Protein AF-A0A9D2TMN5-F1 (afdb_monomer_lite)

Structure (mmCIF, N/CA/C/O backbone):
data_AF-A0A9D2TMN5-F1
#
_entry.id   AF-A0A9D2TMN5-F1
#
loop_
_atom_site.group_PDB
_atom_site.id
_atom_site.type_symbol
_atom_site.label_atom_id
_atom_site.label_alt_id
_atom_site.label_comp_id
_atom_site.label_asym_id
_atom_site.label_entity_id
_atom_site.label_seq_id
_atom_site.pdbx_PDB_ins_code
_atom_site.Cartn_x
_atom_site.Cartn_y
_atom_site.Cartn_z
_atom_site.occupancy
_atom_site.B_iso_or_equiv
_atom_site.auth_seq_id
_atom_site.auth_comp_id
_atom_site.auth_asym_id
_atom_site.auth_atom_id
_atom_site.pdbx_PDB_model_num
ATOM 1 N N . MET A 1 1 ? 28.030 -15.073 -64.928 1.00 56.22 1 MET A N 1
ATOM 2 C CA . MET A 1 1 ? 28.567 -14.120 -63.917 1.00 56.22 1 MET A CA 1
ATOM 3 C C . MET A 1 1 ? 27.644 -12.932 -63.635 1.00 56.22 1 MET A C 1
ATOM 5 O O . MET A 1 1 ? 27.695 -12.424 -62.523 1.00 56.22 1 MET A O 1
ATOM 9 N N . GLN A 1 2 ? 26.835 -12.466 -64.594 1.00 56.19 2 GLN A N 1
ATOM 10 C CA . GLN A 1 2 ? 25.922 -11.327 -64.405 1.00 56.19 2 GLN A CA 1
ATOM 11 C C . GLN A 1 2 ? 24.669 -11.709 -63.587 1.00 56.19 2 GLN A C 1
ATOM 13 O O . GLN A 1 2 ? 24.371 -11.062 -62.589 1.00 56.19 2 GLN A O 1
ATOM 18 N N . ASP A 1 3 ? 24.068 -12.858 -63.900 1.00 61.16 3 ASP A N 1
ATOM 19 C CA . ASP A 1 3 ? 22.885 -13.426 -63.226 1.00 61.16 3 ASP A CA 1
ATOM 20 C C . ASP A 1 3 ? 23.102 -13.726 -61.719 1.00 61.16 3 ASP A C 1
ATOM 22 O O . ASP A 1 3 ? 22.289 -13.415 -60.843 1.00 61.16 3 ASP A O 1
ATOM 26 N N . THR A 1 4 ? 24.295 -14.215 -61.359 1.00 64.00 4 THR A N 1
ATOM 27 C CA . THR A 1 4 ? 24.670 -14.463 -59.957 1.00 64.00 4 THR A CA 1
ATOM 28 C C . THR A 1 4 ? 24.887 -13.185 -59.143 1.00 64.00 4 THR A C 1
ATOM 30 O O . THR A 1 4 ? 24.679 -13.201 -57.928 1.00 64.00 4 THR A O 1
ATOM 33 N N . ARG A 1 5 ? 25.274 -12.066 -59.774 1.00 64.12 5 ARG A N 1
ATOM 34 C CA . ARG A 1 5 ? 25.403 -10.759 -59.100 1.00 64.12 5 ARG A CA 1
ATOM 35 C C . ARG A 1 5 ? 24.041 -10.115 -58.861 1.00 64.12 5 ARG A C 1
ATOM 37 O O . ARG A 1 5 ? 23.816 -9.574 -57.781 1.00 64.12 5 ARG A O 1
ATOM 44 N N . GLU A 1 6 ? 23.133 -10.231 -59.820 1.00 67.06 6 GLU A N 1
ATOM 45 C CA . GLU A 1 6 ? 21.779 -9.678 -59.747 1.00 67.06 6 GLU A CA 1
ATOM 46 C C . GLU A 1 6 ? 20.926 -10.392 -58.685 1.00 67.06 6 GLU A C 1
ATOM 48 O O . GLU A 1 6 ? 20.351 -9.755 -57.798 1.00 67.06 6 GLU A O 1
ATOM 53 N N . THR A 1 7 ? 20.987 -11.727 -58.654 1.00 74.25 7 THR A N 1
ATOM 54 C CA . THR A 1 7 ? 20.368 -12.552 -57.600 1.00 74.25 7 THR A CA 1
ATOM 55 C C . THR A 1 7 ? 20.894 -12.195 -56.205 1.00 74.25 7 THR A C 1
ATOM 57 O O . THR A 1 7 ? 20.172 -12.225 -55.206 1.00 74.25 7 THR A O 1
ATOM 60 N N . SER A 1 8 ? 22.177 -11.851 -56.119 1.00 70.81 8 SER A N 1
ATOM 61 C CA . SER A 1 8 ? 22.839 -11.503 -54.869 1.00 70.81 8 SER A CA 1
ATOM 62 C C . SER A 1 8 ? 22.452 -10.115 -54.353 1.00 70.81 8 SER A C 1
ATOM 64 O O . SER A 1 8 ? 22.223 -9.962 -53.155 1.00 70.81 8 SER A O 1
ATOM 66 N N . ALA A 1 9 ? 22.352 -9.128 -55.245 1.00 73.19 9 ALA A N 1
ATOM 67 C CA . ALA A 1 9 ? 21.876 -7.788 -54.914 1.00 73.19 9 ALA A CA 1
ATOM 68 C C . ALA A 1 9 ? 20.416 -7.826 -54.436 1.00 73.19 9 ALA A C 1
ATOM 70 O O . ALA A 1 9 ? 20.084 -7.230 -53.416 1.00 73.19 9 ALA A O 1
ATOM 71 N N . ARG A 1 10 ? 19.569 -8.638 -55.085 1.00 80.88 10 ARG A N 1
ATOM 72 C CA . ARG A 1 10 ? 18.178 -8.853 -54.661 1.00 80.88 10 ARG A CA 1
ATOM 73 C C . ARG A 1 10 ? 18.074 -9.427 -53.244 1.00 80.88 10 ARG A C 1
ATOM 75 O O . ARG A 1 10 ? 17.239 -8.982 -52.467 1.00 80.88 10 ARG A O 1
ATOM 82 N N . LYS A 1 11 ? 18.930 -10.389 -52.880 1.00 83.00 11 LYS A N 1
ATOM 83 C CA . LYS A 1 11 ? 18.969 -10.953 -51.515 1.00 83.00 11 LYS A CA 1
ATOM 84 C C . LYS A 1 11 ? 19.391 -9.923 -50.461 1.00 83.00 11 LYS A C 1
ATOM 86 O O . LYS A 1 11 ? 18.891 -9.968 -49.343 1.00 83.00 11 LYS A O 1
ATOM 91 N N . HIS A 1 12 ? 20.296 -9.012 -50.812 1.00 83.38 12 HIS A N 1
ATOM 92 C CA . HIS A 1 12 ? 20.746 -7.933 -49.927 1.00 83.38 12 HIS A CA 1
ATOM 93 C C . HIS A 1 12 ? 19.651 -6.876 -49.708 1.00 83.38 12 HIS A C 1
ATOM 95 O O . HIS A 1 12 ? 19.369 -6.524 -48.565 1.00 83.38 12 HIS A O 1
ATOM 101 N N . ASP A 1 13 ? 18.945 -6.487 -50.773 1.00 84.50 13 ASP A N 1
ATOM 102 C CA . ASP A 1 13 ? 17.781 -5.593 -50.692 1.00 84.50 13 ASP A CA 1
ATOM 103 C C . ASP A 1 13 ? 16.643 -6.205 -49.851 1.00 84.50 13 ASP A C 1
ATOM 105 O O . ASP A 1 13 ? 16.022 -5.505 -49.049 1.00 84.50 13 ASP A O 1
ATOM 109 N N . ILE A 1 14 ? 16.394 -7.516 -49.991 1.00 89.62 14 ILE A N 1
ATOM 110 C CA . ILE A 1 14 ? 15.404 -8.246 -49.178 1.00 89.62 14 ILE A CA 1
ATOM 111 C C . ILE A 1 14 ? 15.804 -8.244 -47.700 1.00 89.62 14 ILE A C 1
ATOM 113 O O . ILE A 1 14 ? 14.955 -7.988 -46.852 1.00 89.62 14 ILE A O 1
ATOM 117 N N . LEU A 1 15 ? 17.080 -8.491 -47.381 1.00 90.00 15 LEU A N 1
ATOM 118 C CA . LEU A 1 15 ? 17.569 -8.466 -46.000 1.00 90.00 15 LEU A CA 1
ATOM 119 C C . LEU A 1 15 ? 17.369 -7.086 -45.363 1.00 90.00 15 LEU A C 1
ATOM 121 O O . LEU A 1 15 ? 16.765 -6.989 -44.299 1.00 90.00 15 LEU A O 1
ATOM 125 N N . ASN A 1 16 ? 17.839 -6.020 -46.019 1.00 89.88 16 ASN A N 1
ATOM 126 C CA . ASN A 1 16 ? 17.702 -4.665 -45.482 1.00 89.88 16 ASN A CA 1
ATOM 127 C C . ASN A 1 16 ? 16.223 -4.256 -45.353 1.00 89.88 16 ASN A C 1
ATOM 129 O O . ASN A 1 16 ? 15.851 -3.599 -44.383 1.00 89.88 16 ASN A O 1
ATOM 133 N N . GLY A 1 17 ? 15.375 -4.672 -46.300 1.00 91.50 17 GLY A N 1
ATOM 134 C CA . GLY A 1 17 ? 13.936 -4.413 -46.257 1.00 91.50 17 GLY A CA 1
ATOM 135 C C . GLY A 1 17 ? 13.241 -5.154 -45.115 1.00 91.50 17 GLY A C 1
ATOM 136 O O . GLY A 1 17 ? 12.417 -4.567 -44.421 1.00 91.50 17 GLY A O 1
ATOM 137 N N . ALA A 1 18 ? 13.615 -6.412 -44.872 1.00 94.69 18 ALA A N 1
ATOM 138 C CA . ALA A 1 18 ? 13.095 -7.204 -43.761 1.00 94.69 18 ALA A CA 1
ATOM 139 C C . ALA A 1 18 ? 13.501 -6.615 -42.402 1.00 94.69 18 ALA A C 1
ATOM 141 O O . ALA A 1 18 ? 12.657 -6.483 -41.519 1.00 94.69 18 ALA A O 1
ATOM 142 N N . VAL A 1 19 ? 14.762 -6.197 -42.246 1.00 94.62 19 VAL A N 1
ATOM 143 C CA . VAL A 1 19 ? 15.244 -5.544 -41.017 1.00 94.62 19 VAL A CA 1
ATOM 144 C C . VAL A 1 19 ? 14.485 -4.240 -40.758 1.00 94.62 19 VAL A C 1
ATOM 146 O O . VAL A 1 19 ? 13.994 -4.033 -39.651 1.00 94.62 19 VAL A O 1
ATOM 149 N N . MET A 1 20 ? 14.319 -3.396 -41.782 1.00 95.25 20 MET A N 1
ATOM 150 C CA . MET A 1 20 ? 13.516 -2.173 -41.679 1.00 95.25 20 MET A CA 1
ATOM 151 C C . MET A 1 20 ? 12.066 -2.475 -41.278 1.00 95.25 20 MET A C 1
ATOM 153 O O . MET A 1 20 ? 11.535 -1.815 -40.392 1.00 95.25 20 MET A O 1
ATOM 157 N N . ALA A 1 21 ? 11.429 -3.476 -41.892 1.00 95.44 21 ALA A N 1
ATOM 158 C CA . ALA A 1 21 ? 10.047 -3.839 -41.580 1.00 95.44 21 ALA A CA 1
ATOM 159 C C . ALA A 1 21 ? 9.872 -4.284 -40.119 1.00 95.44 21 ALA A C 1
ATOM 161 O O . ALA A 1 21 ? 8.904 -3.878 -39.475 1.00 95.44 21 ALA A O 1
ATOM 162 N N . VAL A 1 22 ? 10.815 -5.065 -39.579 1.00 96.75 22 VAL A N 1
ATOM 163 C CA . VAL A 1 22 ? 10.808 -5.460 -38.160 1.00 96.75 22 VAL A CA 1
ATOM 164 C C . VAL A 1 22 ? 10.913 -4.233 -37.258 1.00 96.75 22 VAL A C 1
ATOM 166 O O . VAL A 1 22 ? 10.099 -4.087 -36.351 1.00 96.75 22 VAL A O 1
ATOM 169 N N . ILE A 1 23 ? 11.856 -3.328 -37.538 1.00 95.50 23 ILE A N 1
ATOM 170 C CA . ILE A 1 23 ? 12.068 -2.119 -36.729 1.00 95.50 23 ILE A CA 1
ATOM 171 C C . ILE A 1 23 ? 10.800 -1.256 -36.685 1.00 95.50 23 ILE A C 1
ATOM 173 O O . ILE A 1 23 ? 10.358 -0.883 -35.602 1.00 95.50 23 ILE A O 1
ATOM 177 N N . LEU A 1 24 ? 10.175 -1.017 -37.844 1.00 95.44 24 LEU A N 1
ATOM 178 C CA . LEU A 1 24 ? 8.943 -0.228 -37.949 1.00 95.44 24 LEU A CA 1
ATOM 179 C C . LEU A 1 24 ? 7.752 -0.890 -37.248 1.00 95.44 24 LEU A C 1
ATOM 181 O O . LEU A 1 24 ? 6.956 -0.210 -36.608 1.00 95.44 24 LEU A O 1
ATOM 185 N N . THR A 1 25 ? 7.617 -2.213 -37.372 1.00 95.00 25 THR A N 1
ATOM 186 C CA . THR A 1 25 ? 6.499 -2.946 -36.759 1.00 95.00 25 THR A CA 1
ATOM 187 C C . THR A 1 25 ? 6.590 -2.897 -35.239 1.00 95.00 25 THR A C 1
ATOM 189 O O . THR A 1 25 ? 5.595 -2.621 -34.575 1.00 95.00 25 THR A O 1
ATOM 192 N N . VAL A 1 26 ? 7.787 -3.121 -34.691 1.00 94.06 26 VAL A N 1
ATOM 193 C CA . VAL A 1 26 ? 8.027 -3.036 -33.246 1.00 94.06 26 VAL A CA 1
ATOM 194 C C . VAL A 1 26 ? 7.825 -1.606 -32.747 1.00 94.06 26 VAL A C 1
ATOM 196 O O . VAL A 1 26 ? 7.119 -1.411 -31.764 1.00 94.06 26 VAL A O 1
ATOM 199 N N . GLY A 1 27 ? 8.313 -0.609 -33.489 1.00 92.69 27 GLY A N 1
ATOM 200 C CA . GLY A 1 27 ? 8.130 0.798 -33.135 1.00 92.69 27 GLY A CA 1
ATOM 201 C C . GLY A 1 27 ? 6.667 1.227 -33.048 1.00 92.69 27 GLY A C 1
ATOM 202 O O . GLY A 1 27 ? 6.274 1.948 -32.135 1.00 92.69 27 GLY A O 1
ATOM 203 N N . MET A 1 28 ? 5.818 0.726 -33.950 1.00 92.75 28 MET A N 1
ATOM 204 C CA . MET A 1 28 ? 4.372 0.962 -33.873 1.00 92.75 28 MET A CA 1
ATOM 205 C C . MET A 1 28 ? 3.745 0.349 -32.616 1.00 92.75 28 MET A C 1
ATOM 207 O O . MET A 1 28 ? 2.874 0.972 -32.010 1.00 92.75 28 MET A O 1
ATOM 211 N N . VAL A 1 29 ? 4.179 -0.849 -32.212 1.00 90.12 29 VAL A N 1
ATOM 212 C CA . VAL A 1 29 ? 3.713 -1.491 -30.972 1.00 90.12 29 VAL A CA 1
ATOM 213 C C . VAL A 1 29 ? 4.135 -0.674 -29.752 1.00 90.12 29 VAL A C 1
ATOM 215 O O . VAL A 1 29 ? 3.308 -0.441 -28.869 1.00 90.12 29 VAL A O 1
ATOM 218 N N . ASP A 1 30 ? 5.377 -0.187 -29.726 1.00 85.56 30 ASP A N 1
ATOM 219 C CA . ASP A 1 30 ? 5.880 0.651 -28.638 1.00 85.56 30 ASP A CA 1
ATOM 220 C C . ASP A 1 30 ? 5.096 1.971 -28.549 1.00 85.56 30 ASP A C 1
ATOM 222 O O . ASP A 1 30 ? 4.608 2.321 -27.474 1.00 85.56 30 ASP A O 1
ATOM 226 N N . ILE A 1 31 ? 4.847 2.656 -29.670 1.00 86.62 31 ILE A N 1
ATOM 227 C CA . ILE A 1 31 ? 4.019 3.876 -29.689 1.00 86.62 31 ILE A CA 1
ATOM 228 C C . ILE A 1 31 ? 2.608 3.600 -29.148 1.00 86.62 31 ILE A C 1
ATOM 230 O O . ILE A 1 31 ? 2.136 4.336 -28.283 1.00 86.62 31 ILE A O 1
ATOM 234 N N . ILE A 1 32 ? 1.935 2.534 -29.604 1.00 85.06 32 ILE A N 1
ATOM 235 C CA . ILE A 1 32 ? 0.587 2.171 -29.123 1.00 85.06 32 ILE A CA 1
ATOM 236 C C . ILE A 1 32 ? 0.599 1.910 -27.616 1.00 85.06 32 ILE A C 1
ATOM 238 O O . ILE A 1 32 ? -0.276 2.393 -26.896 1.00 85.06 32 ILE A O 1
ATOM 242 N N . ARG A 1 33 ? 1.605 1.188 -27.118 1.00 80.12 33 ARG A N 1
ATOM 243 C CA . ARG A 1 33 ? 1.758 0.924 -25.686 1.00 80.12 33 ARG A CA 1
ATOM 244 C C . ARG A 1 33 ? 1.893 2.220 -24.889 1.00 80.12 33 ARG A C 1
ATOM 246 O O . ARG A 1 33 ? 1.221 2.375 -23.873 1.00 80.12 33 ARG A O 1
ATOM 253 N N . TYR A 1 34 ? 2.717 3.156 -25.352 1.00 76.44 34 TYR A N 1
ATOM 254 C CA . TYR A 1 34 ? 2.903 4.442 -24.679 1.00 76.44 34 TYR A CA 1
ATOM 255 C C . TYR A 1 34 ? 1.685 5.372 -24.791 1.00 76.44 34 TYR A C 1
ATOM 257 O O . TYR A 1 34 ? 1.457 6.166 -23.881 1.00 76.44 34 TYR A O 1
ATOM 265 N N . ILE A 1 35 ? 0.858 5.237 -25.836 1.00 76.56 35 ILE A N 1
ATOM 266 C CA . ILE A 1 35 ? -0.459 5.891 -25.912 1.00 76.56 35 ILE A CA 1
ATOM 267 C C . ILE A 1 35 ? -1.389 5.346 -24.820 1.00 76.56 35 ILE A C 1
ATOM 269 O O . ILE A 1 35 ? -2.016 6.129 -24.112 1.00 76.56 35 ILE A O 1
ATOM 273 N N . ILE A 1 36 ? -1.450 4.020 -24.648 1.00 72.25 36 ILE A N 1
ATOM 274 C CA . ILE A 1 36 ? -2.297 3.370 -23.631 1.00 72.25 36 ILE A CA 1
ATOM 275 C C . ILE A 1 36 ? -1.869 3.766 -22.208 1.00 72.25 36 ILE A C 1
ATOM 277 O O . ILE A 1 36 ? -2.721 3.921 -21.339 1.00 72.25 36 ILE A O 1
ATOM 281 N N . LEU A 1 37 ? -0.569 3.974 -21.972 1.00 68.06 37 LEU A N 1
ATOM 282 C CA . LEU A 1 37 ? -0.038 4.418 -20.676 1.00 68.06 37 LEU A CA 1
ATOM 283 C C . LEU A 1 37 ? -0.431 5.860 -20.297 1.00 68.06 37 LEU A C 1
ATOM 285 O O . LEU A 1 37 ? -0.247 6.245 -19.147 1.00 68.06 37 LEU A O 1
ATOM 289 N N . GLY A 1 38 ? -0.933 6.675 -21.233 1.00 63.44 38 GLY A N 1
ATOM 290 C CA . GLY A 1 38 ? -1.453 8.020 -20.946 1.00 63.44 38 GLY A CA 1
ATOM 291 C C . GLY A 1 38 ? -0.407 9.084 -20.575 1.00 63.44 38 GLY A C 1
ATOM 292 O O . GLY A 1 38 ? -0.770 10.222 -20.285 1.00 63.44 38 GLY A O 1
ATOM 293 N N . ALA A 1 39 ? 0.890 8.765 -20.608 1.00 60.16 39 ALA A N 1
ATOM 294 C CA . ALA A 1 39 ? 1.961 9.685 -20.226 1.00 60.16 39 ALA A CA 1
ATOM 295 C C . ALA A 1 39 ? 2.522 10.454 -21.441 1.00 60.16 39 ALA A C 1
ATOM 297 O O . ALA A 1 39 ? 3.239 9.897 -22.275 1.00 60.16 39 ALA A O 1
ATOM 298 N N . ALA A 1 40 ? 2.248 11.762 -21.518 1.00 64.94 40 ALA A N 1
ATOM 299 C CA . ALA A 1 40 ? 2.591 12.592 -22.680 1.00 64.94 40 ALA A CA 1
ATOM 300 C C . ALA A 1 40 ? 4.106 12.709 -22.950 1.00 64.94 40 ALA A C 1
ATOM 302 O O . ALA A 1 40 ? 4.541 12.619 -24.097 1.00 64.94 40 ALA A O 1
ATOM 303 N N . VAL A 1 41 ? 4.930 12.885 -21.912 1.00 66.44 41 VAL A N 1
ATOM 304 C CA . VAL A 1 41 ? 6.385 13.086 -22.068 1.00 66.44 41 VAL A CA 1
ATOM 305 C C . VAL A 1 41 ? 7.110 11.811 -22.541 1.00 66.44 41 VAL A C 1
ATOM 307 O O . VAL A 1 41 ? 7.865 11.889 -23.520 1.00 66.44 41 VAL A O 1
ATOM 310 N N . PRO A 1 42 ? 6.873 10.624 -21.940 1.00 69.19 42 PRO A N 1
ATOM 311 C CA . PRO A 1 42 ? 7.401 9.367 -22.468 1.00 69.19 42 PRO A CA 1
ATOM 312 C C . PRO A 1 42 ? 6.927 9.073 -23.894 1.00 69.19 42 PRO A C 1
ATOM 314 O O . PRO A 1 42 ? 7.740 8.683 -24.729 1.00 69.19 42 PRO A O 1
ATOM 317 N N . LEU A 1 43 ? 5.652 9.341 -24.205 1.00 75.50 43 LEU A N 1
ATOM 318 C CA . LEU A 1 43 ? 5.104 9.151 -25.548 1.00 75.50 43 LEU A CA 1
ATOM 319 C C . LEU A 1 43 ? 5.825 10.010 -26.596 1.00 75.50 43 LEU A C 1
ATOM 321 O O . LEU A 1 43 ? 6.243 9.489 -27.628 1.00 75.50 43 LEU A O 1
ATOM 325 N N . ILE A 1 44 ? 6.024 11.306 -26.332 1.00 75.31 44 ILE A N 1
ATOM 326 C CA . ILE A 1 44 ? 6.756 12.199 -27.248 1.00 75.31 44 ILE A CA 1
ATOM 327 C C . ILE A 1 44 ? 8.180 11.682 -27.474 1.00 75.31 44 ILE A C 1
ATOM 329 O O . ILE A 1 44 ? 8.656 11.650 -28.608 1.00 75.31 44 ILE A O 1
ATOM 333 N N . THR A 1 45 ? 8.845 11.239 -26.407 1.00 75.25 45 THR A N 1
ATOM 334 C CA . THR A 1 45 ? 10.220 10.728 -26.474 1.00 75.25 45 THR A CA 1
ATOM 335 C C . THR A 1 45 ? 10.311 9.475 -27.345 1.00 75.25 45 THR A C 1
ATOM 337 O O . THR A 1 45 ? 11.164 9.405 -28.230 1.00 75.25 45 THR A O 1
ATOM 340 N N . VAL A 1 46 ? 9.404 8.516 -27.145 1.00 82.31 46 VAL A N 1
ATOM 341 C CA . VAL A 1 46 ? 9.343 7.273 -27.929 1.00 82.31 46 VAL A CA 1
ATOM 342 C C . VAL A 1 46 ? 9.018 7.568 -29.391 1.00 82.31 46 VAL A C 1
ATOM 344 O O . VAL A 1 46 ? 9.721 7.086 -30.272 1.00 82.31 46 VAL A O 1
ATOM 347 N N . CYS A 1 47 ? 8.046 8.441 -29.671 1.00 83.06 47 CYS A N 1
ATOM 348 C CA . CYS A 1 47 ? 7.738 8.868 -31.037 1.00 83.06 47 CYS A CA 1
ATOM 349 C C . CYS A 1 47 ? 8.958 9.468 -31.746 1.00 83.06 47 CYS A C 1
ATOM 351 O O . CYS A 1 47 ? 9.215 9.144 -32.905 1.00 83.06 47 CYS A O 1
ATOM 353 N N . VAL A 1 48 ? 9.728 10.323 -31.061 1.00 82.69 48 VAL A N 1
ATOM 354 C CA . VAL A 1 48 ? 10.956 10.892 -31.629 1.00 82.69 48 VAL A CA 1
ATOM 355 C C . VAL A 1 48 ? 11.939 9.779 -31.963 1.00 82.69 48 VAL A C 1
ATOM 357 O O . VAL A 1 48 ? 12.361 9.717 -33.113 1.00 82.69 48 VAL A O 1
ATOM 360 N N . VAL A 1 49 ? 12.258 8.892 -31.010 1.00 83.81 49 VAL A N 1
ATOM 361 C CA . VAL A 1 49 ? 13.189 7.762 -31.202 1.00 83.81 49 VAL A CA 1
ATOM 362 C C . VAL A 1 49 ? 12.778 6.891 -32.392 1.00 83.81 49 VAL A C 1
ATOM 364 O O . VAL A 1 49 ? 13.605 6.622 -33.269 1.00 83.81 49 VAL A O 1
ATOM 367 N N . GLU A 1 50 ? 11.503 6.516 -32.471 1.00 90.19 50 GLU A N 1
ATOM 368 C CA . GLU A 1 50 ? 10.983 5.649 -33.529 1.00 90.19 50 GLU A CA 1
ATOM 369 C C . GLU A 1 50 ? 11.048 6.296 -34.915 1.00 90.19 50 GLU A C 1
ATOM 371 O O . GLU A 1 50 ? 11.389 5.637 -35.900 1.00 90.19 50 GLU A O 1
ATOM 376 N N . ILE A 1 51 ? 10.831 7.611 -35.009 1.00 87.19 51 ILE A N 1
ATOM 377 C CA . ILE A 1 51 ? 11.027 8.359 -36.259 1.00 87.19 51 ILE A CA 1
ATOM 378 C C . ILE A 1 51 ? 12.496 8.296 -36.710 1.00 87.19 51 ILE A C 1
ATOM 380 O O . ILE A 1 51 ? 12.768 8.159 -37.908 1.00 87.19 51 ILE A O 1
ATOM 384 N N . ILE A 1 52 ? 13.459 8.347 -35.781 1.00 82.50 52 ILE A N 1
ATOM 385 C CA . ILE A 1 52 ? 14.891 8.224 -36.114 1.00 82.50 52 ILE A CA 1
ATOM 386 C C . ILE A 1 52 ? 15.204 6.818 -36.613 1.00 82.50 52 ILE A C 1
ATOM 388 O O . ILE A 1 52 ? 15.865 6.657 -37.643 1.00 82.50 52 ILE A O 1
ATOM 392 N N . PHE A 1 53 ? 14.727 5.798 -35.898 1.00 90.81 53 PHE A N 1
ATOM 393 C CA . PHE A 1 53 ? 14.943 4.400 -36.260 1.00 90.81 53 PHE A CA 1
ATOM 394 C C . PHE A 1 53 ? 14.349 4.098 -37.634 1.00 90.81 53 PHE A C 1
ATOM 396 O O . PHE A 1 53 ? 15.020 3.480 -38.469 1.00 90.81 53 PHE A O 1
ATOM 403 N N . ALA A 1 54 ? 13.156 4.621 -37.918 1.00 89.44 54 ALA A N 1
ATOM 404 C CA . ALA A 1 54 ? 12.525 4.566 -39.228 1.00 89.44 54 ALA A CA 1
ATOM 405 C C . ALA A 1 54 ? 13.379 5.238 -40.314 1.00 89.44 54 ALA A C 1
ATOM 407 O O . ALA A 1 54 ? 13.649 4.628 -41.351 1.00 89.44 54 ALA A O 1
ATOM 408 N N . ALA A 1 55 ? 13.855 6.466 -40.080 1.00 85.12 55 ALA A N 1
ATOM 409 C CA . ALA A 1 55 ? 14.635 7.228 -41.056 1.00 85.12 55 ALA A CA 1
ATOM 410 C C . ALA A 1 55 ? 15.986 6.567 -41.387 1.00 85.12 55 ALA A C 1
ATOM 412 O O . ALA A 1 55 ? 16.368 6.464 -42.560 1.00 85.12 55 ALA A O 1
ATOM 413 N N . LEU A 1 56 ? 16.702 6.078 -40.370 1.00 84.56 56 LEU A N 1
ATOM 414 C CA . LEU A 1 56 ? 17.969 5.364 -40.545 1.00 84.56 56 LEU A CA 1
ATOM 415 C C . LEU A 1 56 ? 17.759 4.029 -41.267 1.00 84.56 56 LEU A C 1
ATOM 417 O O . LEU A 1 56 ? 18.471 3.728 -42.227 1.00 84.56 56 LEU A O 1
ATOM 421 N N . SER A 1 57 ? 16.736 3.268 -40.876 1.00 90.06 57 SER A N 1
ATOM 422 C CA . SER A 1 57 ? 16.409 1.982 -41.501 1.00 90.06 57 SER A CA 1
ATOM 423 C C . SER A 1 57 ? 15.975 2.140 -42.959 1.00 90.06 57 SER A C 1
ATOM 425 O O . SER A 1 57 ? 16.423 1.389 -43.830 1.00 90.06 57 SER A O 1
ATOM 427 N N . TYR A 1 58 ? 15.178 3.170 -43.253 1.00 88.44 58 TYR A N 1
ATOM 428 C CA . TYR A 1 58 ? 14.810 3.540 -44.617 1.00 88.44 58 TYR A CA 1
ATOM 429 C C . TYR A 1 58 ? 16.032 3.936 -45.445 1.00 88.44 58 TYR A C 1
ATOM 431 O O . TYR A 1 58 ? 16.168 3.512 -46.594 1.00 88.44 58 TYR A O 1
ATOM 439 N N . THR A 1 59 ? 16.962 4.693 -44.861 1.00 83.50 59 THR A N 1
ATOM 440 C CA . THR A 1 59 ? 18.213 5.072 -45.528 1.00 83.50 59 THR A CA 1
ATOM 441 C C . THR A 1 59 ? 19.060 3.841 -45.845 1.00 83.50 59 THR A C 1
ATOM 443 O O . THR A 1 59 ? 19.520 3.700 -46.981 1.00 83.50 59 THR A O 1
ATOM 446 N N . ALA A 1 60 ? 19.218 2.916 -44.896 1.00 85.81 60 ALA A N 1
ATOM 447 C CA . ALA A 1 60 ? 19.956 1.670 -45.092 1.00 85.81 60 ALA A CA 1
ATOM 448 C C . ALA A 1 60 ? 19.359 0.823 -46.231 1.00 85.81 60 ALA A C 1
ATOM 450 O O . ALA A 1 60 ? 20.082 0.369 -47.122 1.00 85.81 60 ALA A O 1
ATOM 451 N N . TRP A 1 61 ? 18.031 0.676 -46.259 1.00 88.12 61 TRP A N 1
ATOM 452 C CA . TRP A 1 61 ? 17.329 -0.047 -47.319 1.00 88.12 61 TRP A CA 1
ATOM 453 C C . TRP A 1 61 ? 17.427 0.650 -48.680 1.00 88.12 61 TRP A C 1
ATOM 455 O O . TRP A 1 61 ? 17.782 0.023 -49.678 1.00 88.12 61 TRP A O 1
ATOM 465 N N . LYS A 1 62 ? 17.172 1.961 -48.739 1.00 84.56 62 LYS A N 1
ATOM 466 C CA . LYS A 1 62 ? 17.130 2.708 -50.003 1.00 84.56 62 LYS A CA 1
ATOM 467 C C . LYS A 1 62 ? 18.498 2.802 -50.677 1.00 84.56 62 LYS A C 1
ATOM 469 O O . LYS A 1 62 ? 18.586 2.730 -51.905 1.00 84.56 62 LYS A O 1
ATOM 474 N N . THR A 1 63 ? 19.549 2.985 -49.881 1.00 79.69 63 THR A N 1
ATOM 475 C CA . THR A 1 63 ? 20.928 3.176 -50.360 1.00 79.69 63 THR A CA 1
ATOM 476 C C . THR A 1 63 ? 21.680 1.858 -50.541 1.00 79.69 63 THR A C 1
ATOM 478 O O . THR A 1 63 ? 22.672 1.809 -51.272 1.00 79.69 63 THR A O 1
ATOM 481 N N . GLY A 1 64 ? 21.216 0.791 -49.884 1.00 80.81 64 GLY A N 1
ATOM 482 C CA . GLY A 1 64 ? 21.957 -0.458 -49.751 1.00 80.81 64 GLY A CA 1
ATOM 483 C C . GLY A 1 64 ? 23.146 -0.354 -48.786 1.00 80.81 64 GLY A C 1
ATOM 484 O O . GLY A 1 64 ? 23.981 -1.253 -48.767 1.00 80.81 64 GLY A O 1
ATOM 485 N N . LEU A 1 65 ? 23.265 0.724 -47.999 1.00 83.81 65 LEU A N 1
ATOM 486 C CA . LEU A 1 65 ? 24.355 0.914 -47.040 1.00 83.81 65 LEU A CA 1
ATOM 487 C C . LEU A 1 65 ? 23.997 0.281 -45.689 1.00 83.81 65 LEU A C 1
ATOM 489 O O . LEU A 1 65 ? 23.553 0.956 -44.762 1.00 83.81 65 LEU A O 1
ATOM 493 N N . SER A 1 66 ? 24.219 -1.027 -45.565 1.00 85.19 66 SER A N 1
ATOM 494 C CA . SER A 1 66 ? 23.899 -1.786 -44.346 1.00 85.19 66 SER A CA 1
ATOM 495 C C . SER A 1 66 ? 24.583 -1.304 -43.051 1.00 85.19 66 SER A C 1
ATOM 497 O O . SER A 1 66 ? 23.956 -1.432 -42.001 1.00 85.19 66 SER A O 1
ATOM 499 N N . PRO A 1 67 ? 25.795 -0.703 -43.058 1.00 84.88 67 PRO A N 1
ATOM 500 C CA . PRO A 1 67 ? 26.379 -0.113 -41.847 1.00 84.88 67 PRO A CA 1
ATOM 501 C C . PRO A 1 67 ? 25.523 0.974 -41.171 1.00 84.88 67 PRO A C 1
ATOM 503 O O . PRO A 1 67 ? 25.730 1.258 -39.996 1.00 84.88 67 PRO A O 1
ATOM 506 N N . VAL A 1 68 ? 24.545 1.563 -41.872 1.00 84.56 68 VAL A N 1
ATOM 507 C CA . VAL A 1 68 ? 23.617 2.565 -41.309 1.00 84.56 68 VAL A CA 1
ATOM 508 C C . VAL A 1 68 ? 22.672 1.966 -40.256 1.00 84.56 68 VAL A C 1
ATOM 510 O O . VAL A 1 68 ? 22.088 2.710 -39.475 1.00 84.56 68 VAL A O 1
ATOM 513 N N . PHE A 1 69 ? 22.554 0.637 -40.162 1.00 86.62 69 PHE A N 1
ATOM 514 C CA . PHE A 1 69 ? 21.835 -0.007 -39.058 1.00 86.62 69 PHE A CA 1
ATOM 515 C C . PHE A 1 69 ? 22.610 0.015 -37.728 1.00 86.62 69 PHE A C 1
ATOM 517 O O . PHE A 1 69 ? 21.998 -0.155 -36.676 1.00 86.62 69 PHE A O 1
ATOM 524 N N . LEU A 1 70 ? 23.926 0.259 -37.732 1.00 82.19 70 LEU A N 1
ATOM 525 C CA . LEU A 1 70 ? 24.745 0.193 -36.516 1.00 82.19 70 LEU A CA 1
ATOM 526 C C . LEU A 1 70 ? 24.320 1.211 -35.435 1.00 82.19 70 LEU A C 1
ATOM 528 O O . LEU A 1 70 ? 24.211 0.810 -34.276 1.00 82.19 70 LEU A O 1
ATOM 532 N N . PRO A 1 71 ? 24.021 2.486 -35.757 1.00 81.25 71 PRO A N 1
ATOM 533 C CA . PRO A 1 71 ? 23.483 3.425 -34.775 1.00 81.25 71 PRO A CA 1
ATOM 534 C C . PRO A 1 71 ? 22.145 2.976 -34.180 1.00 81.25 71 PRO A C 1
ATOM 536 O O . PRO A 1 71 ? 21.940 3.155 -32.986 1.00 81.25 71 PRO A O 1
ATOM 539 N N . VAL A 1 72 ? 21.266 2.351 -34.974 1.00 85.81 72 VAL A N 1
ATOM 540 C CA . VAL A 1 72 ? 19.991 1.800 -34.480 1.00 85.81 72 VAL A CA 1
ATOM 541 C C . VAL A 1 72 ? 20.248 0.635 -33.522 1.00 85.81 72 VAL A C 1
ATOM 543 O O . VAL A 1 72 ? 19.652 0.577 -32.453 1.00 85.81 72 VAL A O 1
ATOM 546 N N . ALA A 1 73 ? 21.189 -0.253 -33.858 1.00 82.50 73 ALA A N 1
ATOM 547 C CA . ALA A 1 73 ? 21.583 -1.366 -32.997 1.00 82.50 73 ALA A CA 1
ATOM 548 C C . ALA A 1 73 ? 22.135 -0.888 -31.644 1.00 82.50 73 ALA A C 1
ATOM 550 O O . ALA A 1 73 ? 21.707 -1.363 -30.592 1.00 82.50 73 ALA A O 1
ATOM 551 N N . ALA A 1 74 ? 23.056 0.078 -31.671 1.00 77.25 74 ALA A N 1
ATOM 552 C CA . ALA A 1 74 ? 23.662 0.633 -30.465 1.00 77.25 74 ALA A CA 1
ATOM 553 C C . ALA A 1 74 ? 22.641 1.401 -29.613 1.00 77.25 74 ALA A C 1
ATOM 555 O O . ALA A 1 74 ? 22.546 1.164 -28.411 1.00 77.25 74 ALA A O 1
ATOM 556 N N . ALA A 1 75 ? 21.850 2.283 -30.232 1.00 77.69 75 ALA A N 1
ATOM 557 C CA . ALA A 1 75 ? 20.836 3.063 -29.532 1.00 77.69 75 ALA A CA 1
ATOM 558 C C . ALA A 1 75 ? 19.738 2.172 -28.941 1.00 77.69 75 ALA A C 1
ATOM 560 O O . ALA A 1 75 ? 19.379 2.360 -27.785 1.00 77.69 75 ALA A O 1
ATOM 561 N N . GLY A 1 76 ? 19.257 1.168 -29.682 1.00 80.44 76 GLY A N 1
ATOM 562 C CA . GLY A 1 76 ? 18.263 0.218 -29.182 1.00 80.44 76 GLY A CA 1
ATOM 563 C C . GLY A 1 76 ? 18.781 -0.580 -27.984 1.00 80.44 76 GLY A C 1
ATOM 564 O O . GLY A 1 76 ? 18.071 -0.737 -26.997 1.00 80.44 76 GLY A O 1
ATOM 565 N N . ALA A 1 77 ? 20.046 -1.014 -28.005 1.00 77.94 77 ALA A N 1
ATOM 566 C CA . ALA A 1 77 ? 20.643 -1.717 -26.869 1.00 77.94 77 ALA A CA 1
ATOM 567 C C . ALA A 1 77 ? 20.766 -0.806 -25.637 1.00 77.94 77 ALA A C 1
ATOM 569 O O . ALA A 1 77 ? 20.391 -1.203 -24.535 1.00 77.94 77 ALA A O 1
ATOM 570 N N . VAL A 1 78 ? 21.241 0.431 -25.821 1.00 73.12 78 VAL A N 1
ATOM 571 C CA . VAL A 1 78 ? 21.328 1.419 -24.735 1.00 73.12 78 VAL A CA 1
ATOM 572 C C . VAL A 1 78 ? 19.943 1.710 -24.164 1.00 73.12 78 VAL A C 1
ATOM 574 O O . VAL A 1 78 ? 19.768 1.660 -22.949 1.00 73.12 78 VAL A O 1
ATOM 577 N N . LEU A 1 79 ? 18.947 1.968 -25.013 1.00 78.06 79 LEU A N 1
ATOM 578 C CA . LEU A 1 79 ? 17.576 2.230 -24.580 1.00 78.06 79 LEU A CA 1
ATOM 579 C C . LEU A 1 79 ? 16.991 1.028 -23.845 1.00 78.06 79 LEU A C 1
ATOM 581 O O . LEU A 1 79 ? 16.402 1.211 -22.786 1.00 78.06 79 LEU A O 1
ATOM 585 N N . PHE A 1 80 ? 17.221 -0.197 -24.319 1.00 79.62 80 PHE A N 1
ATOM 586 C CA . PHE A 1 80 ? 16.797 -1.396 -23.604 1.00 79.62 80 PHE A CA 1
ATOM 587 C C . PHE A 1 80 ? 17.381 -1.444 -22.188 1.00 79.62 80 PHE A C 1
ATOM 589 O O . PHE A 1 80 ? 16.619 -1.524 -21.231 1.00 79.62 80 PHE A O 1
ATOM 596 N N . PHE A 1 81 ? 18.701 -1.330 -22.027 1.00 72.44 81 PHE A N 1
ATOM 597 C CA . PHE A 1 81 ? 19.330 -1.438 -20.704 1.00 72.44 81 PHE A CA 1
ATOM 598 C C . PHE A 1 81 ? 19.067 -0.244 -19.781 1.00 72.44 81 PHE A C 1
ATOM 600 O O . PHE A 1 81 ? 19.123 -0.402 -18.567 1.00 72.44 81 PHE A O 1
ATOM 607 N N . THR A 1 82 ? 18.796 0.943 -20.328 1.00 63.56 82 THR A N 1
ATOM 608 C CA . THR A 1 82 ? 18.554 2.156 -19.525 1.00 63.56 82 THR A CA 1
ATOM 609 C C . THR A 1 82 ? 17.084 2.386 -19.195 1.00 63.56 82 THR A C 1
ATOM 611 O O . THR A 1 82 ? 16.798 3.100 -18.240 1.00 63.56 82 THR A O 1
ATOM 614 N N . THR A 1 83 ? 16.159 1.804 -19.964 1.00 68.00 83 THR A N 1
ATOM 615 C CA . THR A 1 83 ? 14.711 1.990 -19.765 1.00 68.00 83 THR A CA 1
ATOM 616 C C . THR A 1 83 ? 13.986 0.724 -19.311 1.00 68.00 83 THR A C 1
ATOM 618 O O . THR A 1 83 ? 12.821 0.800 -18.930 1.00 68.00 83 THR A O 1
ATOM 621 N N . THR A 1 84 ? 14.648 -0.437 -19.331 1.00 64.44 84 THR A N 1
ATOM 622 C CA . THR A 1 84 ? 14.098 -1.674 -18.765 1.00 64.44 84 THR A CA 1
ATOM 623 C C . THR A 1 84 ? 14.422 -1.740 -17.284 1.00 64.44 84 THR A C 1
ATOM 625 O O . THR A 1 84 ? 15.573 -1.916 -16.889 1.00 64.44 84 THR A O 1
ATOM 628 N N . HIS A 1 85 ? 13.383 -1.656 -16.464 1.00 62.12 85 HIS A N 1
ATOM 629 C CA . HIS A 1 85 ? 13.481 -1.899 -15.034 1.00 62.12 85 HIS A CA 1
ATOM 630 C C . HIS A 1 85 ? 13.003 -3.322 -14.756 1.00 62.12 85 HIS A C 1
ATOM 632 O O . HIS A 1 85 ? 11.799 -3.563 -14.712 1.00 62.12 85 HIS A O 1
ATOM 638 N N . PHE A 1 86 ? 13.944 -4.255 -14.580 1.00 52.53 86 PHE A N 1
ATOM 639 C CA . PHE A 1 86 ? 13.667 -5.686 -14.366 1.00 52.53 86 PHE A CA 1
ATOM 640 C C . PHE A 1 86 ? 12.796 -5.979 -13.131 1.00 52.53 86 PHE A C 1
ATOM 642 O O . PHE A 1 86 ? 12.198 -7.045 -13.051 1.00 52.53 86 PHE A O 1
ATOM 649 N N . GLU A 1 87 ? 12.706 -5.029 -12.201 1.00 42.72 87 GLU A N 1
ATOM 650 C CA . GLU A 1 87 ? 11.892 -5.104 -10.982 1.00 42.72 87 GLU A CA 1
ATOM 651 C C . GLU A 1 87 ? 10.453 -4.581 -11.175 1.00 42.72 87 GLU A C 1
ATOM 653 O O . GLU A 1 87 ? 9.622 -4.713 -10.282 1.00 42.72 87 GLU A O 1
ATOM 658 N N . THR A 1 88 ? 10.129 -3.995 -12.336 1.00 43.84 88 THR A N 1
ATOM 659 C CA . THR A 1 88 ? 8.796 -3.445 -12.645 1.00 43.84 88 THR A CA 1
ATOM 660 C C . THR A 1 88 ? 8.196 -4.105 -13.890 1.00 43.84 88 THR A C 1
ATOM 662 O O . THR A 1 88 ? 8.901 -4.691 -14.708 1.00 43.84 88 THR A O 1
ATOM 665 N N . THR A 1 89 ? 6.884 -3.969 -14.100 1.00 42.75 89 THR A N 1
ATOM 666 C CA . THR A 1 89 ? 6.194 -4.494 -15.297 1.00 42.75 89 THR A CA 1
ATOM 667 C C . THR A 1 89 ? 6.475 -3.695 -16.582 1.00 42.75 89 THR A C 1
ATOM 669 O O . THR A 1 89 ? 6.051 -4.094 -17.672 1.00 42.75 89 THR A O 1
ATOM 672 N N . MET A 1 90 ? 7.214 -2.579 -16.508 1.00 51.06 90 MET A N 1
ATOM 673 C CA . MET A 1 90 ? 7.621 -1.799 -17.680 1.00 51.06 90 MET A CA 1
ATOM 674 C C . MET A 1 90 ? 8.851 -2.411 -18.354 1.00 51.06 90 MET A C 1
ATOM 676 O O . MET A 1 90 ? 9.981 -1.946 -18.228 1.00 51.06 90 MET A O 1
ATOM 680 N N . PHE A 1 91 ? 8.608 -3.485 -19.100 1.00 59.41 91 PHE A N 1
ATOM 681 C CA . PHE A 1 91 ? 9.645 -4.158 -19.870 1.00 59.41 91 PHE A CA 1
ATOM 682 C C . PHE A 1 91 ? 9.711 -3.604 -21.298 1.00 59.41 91 PHE A C 1
ATOM 684 O O . PHE A 1 91 ? 8.831 -3.905 -22.104 1.00 59.41 91 PHE A O 1
ATOM 691 N N . ASN A 1 92 ? 10.714 -2.794 -21.643 1.00 74.56 92 ASN A N 1
ATOM 692 C CA . ASN A 1 92 ? 10.867 -2.218 -22.988 1.00 74.56 92 ASN A CA 1
ATOM 693 C C . ASN A 1 92 ? 11.576 -3.185 -23.952 1.00 74.56 92 ASN A C 1
ATOM 695 O O . ASN A 1 92 ? 12.580 -2.856 -24.585 1.00 74.56 92 ASN A O 1
ATOM 699 N N . SER A 1 93 ? 11.040 -4.405 -24.073 1.00 82.19 93 SER A N 1
ATOM 700 C CA . SER A 1 93 ? 11.570 -5.452 -24.960 1.00 82.19 93 SER A CA 1
ATOM 701 C C . SER A 1 93 ? 11.604 -5.050 -26.432 1.00 82.19 93 SER A C 1
ATOM 703 O O . SER A 1 93 ? 12.420 -5.600 -27.173 1.00 82.19 93 SER A O 1
ATOM 705 N N . GLY A 1 94 ? 10.772 -4.095 -26.860 1.00 87.50 94 GLY A N 1
ATOM 706 C CA . GLY A 1 94 ? 10.766 -3.580 -28.228 1.00 87.50 94 GLY A CA 1
ATOM 707 C C . GLY A 1 94 ? 12.145 -3.084 -28.670 1.00 87.50 94 GLY A C 1
ATOM 708 O O . GLY A 1 94 ? 12.681 -3.563 -29.674 1.00 87.50 94 GLY A O 1
ATOM 709 N N . PHE A 1 95 ? 12.811 -2.276 -27.839 1.00 87.88 95 PHE A N 1
ATOM 710 C CA . PHE A 1 95 ? 14.167 -1.792 -28.117 1.00 87.88 95 PHE A CA 1
ATOM 711 C C . PHE A 1 95 ? 15.207 -2.919 -28.214 1.00 87.88 95 PHE A C 1
ATOM 713 O O . PHE A 1 95 ? 16.119 -2.838 -29.039 1.00 87.88 95 PHE A O 1
ATOM 720 N N . ALA A 1 96 ? 15.060 -4.010 -27.450 1.00 89.38 96 ALA A N 1
ATOM 721 C CA . ALA A 1 96 ? 15.929 -5.183 -27.588 1.00 89.38 96 ALA A CA 1
ATOM 722 C C . ALA A 1 96 ? 15.715 -5.905 -28.927 1.00 89.38 96 ALA A C 1
ATOM 724 O O . ALA A 1 96 ? 16.685 -6.290 -29.587 1.00 89.38 96 ALA A O 1
ATOM 725 N N . VAL A 1 97 ? 14.459 -6.063 -29.358 1.00 93.62 97 VAL A N 1
ATOM 726 C CA . VAL A 1 97 ? 14.123 -6.689 -30.647 1.00 93.62 97 VAL A CA 1
ATOM 727 C C . VAL A 1 97 ? 14.639 -5.840 -31.810 1.00 93.62 97 VAL A C 1
ATOM 729 O O . VAL A 1 97 ? 15.260 -6.371 -32.734 1.00 93.62 97 VAL A O 1
ATOM 732 N N . GLN A 1 98 ? 14.457 -4.519 -31.749 1.00 95.00 98 GLN A N 1
ATOM 733 C CA . GLN A 1 98 ? 14.992 -3.583 -32.739 1.00 95.00 98 GLN A CA 1
ATOM 734 C C . GLN A 1 98 ? 16.525 -3.607 -32.775 1.00 95.00 98 GLN A C 1
ATOM 736 O O . GLN A 1 98 ? 17.109 -3.658 -33.860 1.00 95.00 98 GLN A O 1
ATOM 741 N N . ALA A 1 99 ? 17.185 -3.646 -31.611 1.00 90.69 99 ALA A N 1
ATOM 742 C CA . ALA A 1 99 ? 18.639 -3.742 -31.519 1.00 90.69 99 ALA A CA 1
ATOM 743 C C . ALA A 1 99 ? 19.174 -5.036 -32.145 1.00 90.69 99 ALA A C 1
ATOM 745 O O . ALA A 1 99 ? 20.146 -5.011 -32.909 1.00 90.69 99 ALA A O 1
ATOM 746 N N . ALA A 1 100 ? 18.518 -6.167 -31.873 1.00 94.88 100 ALA A N 1
ATOM 747 C CA . ALA A 1 100 ? 18.865 -7.457 -32.456 1.00 94.88 100 ALA A CA 1
ATOM 748 C C . ALA A 1 100 ? 18.675 -7.456 -33.983 1.00 94.88 100 ALA A C 1
ATOM 750 O O . ALA A 1 100 ? 19.587 -7.842 -34.720 1.00 94.88 100 ALA A O 1
ATOM 751 N N . ALA A 1 101 ? 17.537 -6.958 -34.476 1.00 95.81 101 ALA A N 1
ATOM 752 C CA . ALA A 1 101 ? 17.253 -6.860 -35.908 1.00 95.81 101 ALA A CA 1
ATOM 753 C C . ALA A 1 101 ? 18.271 -5.964 -36.637 1.00 95.81 101 ALA A C 1
ATOM 755 O O . ALA A 1 101 ? 18.837 -6.356 -37.662 1.00 95.81 101 ALA A O 1
ATOM 756 N N . ALA A 1 102 ? 18.568 -4.789 -36.080 1.00 92.50 102 ALA A N 1
ATOM 757 C CA . ALA A 1 102 ? 19.559 -3.867 -36.623 1.00 92.50 102 ALA A CA 1
ATOM 758 C C . ALA A 1 102 ? 20.984 -4.454 -36.586 1.00 92.50 102 ALA A C 1
ATOM 760 O O . ALA A 1 102 ? 21.763 -4.258 -37.525 1.00 92.50 102 ALA A O 1
ATOM 761 N N . SER A 1 103 ? 21.322 -5.237 -35.556 1.00 92.44 103 SER A N 1
ATOM 762 C CA . SER A 1 103 ? 22.602 -5.958 -35.473 1.00 92.44 103 SER A CA 1
ATOM 763 C C . SER A 1 103 ? 22.738 -6.991 -36.594 1.00 92.44 103 SER A C 1
ATOM 765 O O . SER A 1 103 ? 23.775 -7.050 -37.258 1.00 92.44 103 SER A O 1
ATOM 767 N N . VAL A 1 104 ? 21.673 -7.749 -36.879 1.00 94.25 104 VAL A N 1
ATOM 768 C CA . VAL A 1 104 ? 21.616 -8.690 -38.012 1.00 94.25 104 VAL A CA 1
ATOM 769 C C . VAL A 1 104 ? 21.818 -7.952 -39.339 1.00 94.25 104 VAL A C 1
ATOM 771 O O . VAL A 1 104 ? 22.669 -8.352 -40.141 1.00 94.25 104 VAL A O 1
ATOM 774 N N . GLY A 1 105 ? 21.099 -6.846 -39.556 1.00 89.56 105 GLY A N 1
ATOM 775 C CA . GLY A 1 105 ? 21.246 -6.012 -40.754 1.00 89.56 105 GLY A CA 1
ATOM 776 C C . GLY A 1 105 ? 22.665 -5.471 -40.927 1.00 89.56 105 GLY A C 1
ATOM 777 O O . GLY A 1 105 ? 23.234 -5.546 -42.017 1.00 89.56 105 GLY A O 1
ATOM 778 N N . THR A 1 106 ? 23.277 -5.014 -39.834 1.00 87.19 106 THR A N 1
ATOM 779 C CA . THR A 1 106 ? 24.653 -4.511 -39.820 1.00 87.19 106 THR A CA 1
ATOM 780 C C . THR A 1 106 ? 25.650 -5.611 -40.174 1.00 87.19 106 THR A C 1
ATOM 782 O O . THR A 1 106 ? 26.430 -5.449 -41.112 1.00 87.19 106 THR A O 1
ATOM 785 N N . ILE A 1 107 ? 25.628 -6.744 -39.467 1.00 89.06 107 ILE A N 1
ATOM 786 C CA . ILE A 1 107 ? 26.639 -7.804 -39.598 1.00 89.06 107 ILE A CA 1
ATOM 787 C C . ILE A 1 107 ? 26.532 -8.494 -40.960 1.00 89.06 107 ILE A C 1
ATOM 789 O O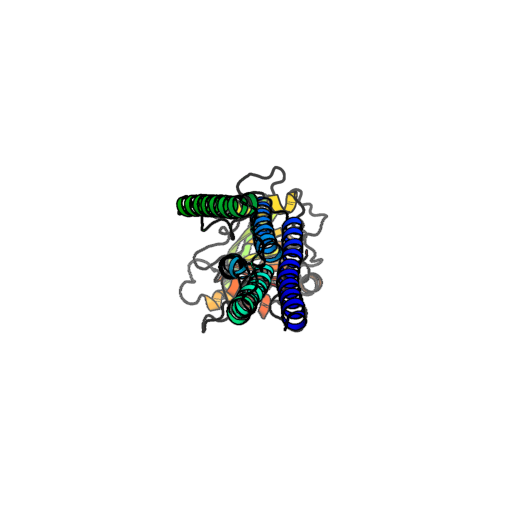 . ILE A 1 107 ? 27.496 -8.516 -41.732 1.00 89.06 107 ILE A O 1
ATOM 793 N N . PHE A 1 108 ? 25.358 -9.038 -41.288 1.00 88.69 108 PHE A N 1
ATOM 794 C CA . PHE A 1 108 ? 25.180 -9.821 -42.513 1.00 88.69 108 PHE A CA 1
ATOM 795 C C . PHE A 1 108 ? 25.139 -8.935 -43.757 1.00 88.69 108 PHE A C 1
ATOM 797 O O . PHE A 1 108 ? 25.693 -9.306 -44.798 1.00 88.69 108 PHE A O 1
ATOM 804 N N . GLY A 1 109 ? 24.547 -7.743 -43.647 1.00 84.56 109 GLY A N 1
ATOM 805 C CA . GLY A 1 109 ? 24.510 -6.774 -44.733 1.00 84.56 109 GLY A CA 1
ATOM 806 C C . GLY A 1 109 ? 25.902 -6.251 -45.089 1.00 84.56 109 GLY A C 1
ATOM 807 O O . GLY A 1 109 ? 26.273 -6.265 -46.264 1.00 84.56 109 GLY A O 1
ATOM 808 N N . THR A 1 110 ? 26.720 -5.893 -44.092 1.00 83.75 110 THR A N 1
ATOM 809 C CA . THR A 1 110 ? 28.099 -5.415 -44.312 1.00 83.75 110 THR A CA 1
ATOM 810 C C . THR A 1 110 ? 29.014 -6.533 -44.807 1.00 83.75 110 THR A C 1
ATOM 812 O O . THR A 1 110 ? 29.759 -6.338 -45.769 1.00 83.75 110 THR A O 1
ATOM 815 N N . ALA A 1 111 ? 28.922 -7.738 -44.230 1.00 84.12 111 ALA A N 1
ATOM 816 C CA . ALA A 1 111 ? 29.683 -8.894 -44.706 1.00 84.12 111 ALA A CA 1
ATOM 817 C C . ALA A 1 111 ? 29.344 -9.240 -46.167 1.00 84.12 111 ALA A C 1
ATOM 819 O O . ALA A 1 111 ? 30.237 -9.542 -46.964 1.00 84.12 111 ALA A O 1
ATOM 820 N N . GLY A 1 112 ? 28.063 -9.152 -46.543 1.00 79.44 112 GLY A N 1
ATOM 821 C CA . GLY A 1 112 ? 27.615 -9.294 -47.927 1.00 79.44 112 GLY A CA 1
ATOM 822 C C . GLY A 1 112 ? 28.199 -8.216 -48.844 1.00 79.44 112 GLY A C 1
ATOM 823 O O . GLY A 1 112 ? 28.698 -8.539 -49.924 1.00 79.44 112 GLY A O 1
ATOM 824 N N . GLN A 1 113 ? 28.192 -6.960 -48.394 1.00 75.88 113 GLN A N 1
ATOM 825 C CA . GLN A 1 113 ? 28.695 -5.803 -49.137 1.00 75.88 113 GLN A CA 1
ATOM 826 C C . GLN A 1 113 ? 30.206 -5.882 -49.400 1.00 75.88 113 GLN A C 1
ATOM 828 O O . GLN A 1 113 ? 30.636 -5.677 -50.537 1.00 75.88 113 GLN A O 1
ATOM 833 N N . ILE A 1 114 ? 30.997 -6.273 -48.394 1.00 79.19 114 ILE A N 1
ATOM 834 C CA . ILE A 1 114 ? 32.453 -6.465 -48.512 1.00 79.19 114 ILE A CA 1
ATOM 835 C C . ILE A 1 114 ? 32.775 -7.637 -49.447 1.00 79.19 114 ILE A C 1
ATOM 837 O O . ILE A 1 114 ? 33.598 -7.504 -50.352 1.00 79.19 114 ILE A O 1
ATOM 841 N N . ARG A 1 115 ? 32.111 -8.789 -49.268 1.00 77.50 115 ARG A N 1
ATOM 842 C CA . ARG A 1 115 ? 32.417 -10.008 -50.039 1.00 77.50 115 ARG A CA 1
ATOM 843 C C . ARG A 1 115 ? 32.010 -9.921 -51.506 1.00 77.50 115 ARG A C 1
ATOM 845 O O . ARG A 1 115 ? 32.638 -10.566 -52.340 1.00 77.50 115 ARG A O 1
ATOM 852 N N . ARG A 1 116 ? 30.940 -9.188 -51.832 1.00 69.38 116 ARG A N 1
ATOM 853 C CA . ARG A 1 116 ? 30.321 -9.232 -53.171 1.00 69.38 116 ARG A CA 1
ATOM 854 C C . ARG A 1 116 ? 30.384 -7.914 -53.947 1.00 69.38 116 ARG A C 1
ATOM 856 O O . ARG A 1 116 ? 29.913 -7.886 -55.081 1.00 69.38 116 ARG A O 1
ATOM 863 N N . LYS A 1 117 ? 31.022 -6.873 -53.387 1.00 64.62 117 LYS A N 1
ATOM 864 C CA . LYS A 1 117 ? 31.234 -5.550 -54.013 1.00 64.62 117 LYS A CA 1
ATOM 865 C C . LYS A 1 117 ? 29.948 -4.984 -54.633 1.00 64.62 117 LYS A C 1
ATOM 867 O O . LYS A 1 117 ? 29.927 -4.621 -55.808 1.00 64.62 117 LYS A O 1
ATOM 872 N N . TYR A 1 118 ? 28.860 -4.955 -53.862 1.00 66.00 118 TYR A N 1
ATOM 873 C CA . TYR A 1 118 ? 27.610 -4.355 -54.332 1.00 66.00 118 TYR A CA 1
ATOM 874 C C . TYR A 1 118 ? 27.805 -2.863 -54.612 1.00 66.00 118 TYR A C 1
ATOM 876 O O . TYR A 1 118 ? 28.449 -2.158 -53.834 1.00 66.00 118 TYR A O 1
ATOM 884 N N . ALA A 1 119 ? 27.242 -2.381 -55.719 1.00 60.66 119 ALA A N 1
ATOM 885 C CA . ALA A 1 119 ? 27.218 -0.958 -56.012 1.00 60.66 119 ALA A CA 1
ATOM 886 C C . ALA A 1 119 ? 26.223 -0.274 -55.068 1.00 60.66 119 ALA A C 1
ATOM 888 O O . ALA A 1 119 ? 25.032 -0.583 -55.084 1.00 60.66 119 ALA A O 1
ATOM 889 N N . LEU A 1 120 ? 26.718 0.650 -54.247 1.00 65.81 120 LEU A N 1
ATOM 890 C CA . LEU A 1 120 ? 25.871 1.507 -53.426 1.00 65.81 120 LEU A CA 1
ATOM 891 C C . LEU A 1 120 ? 24.994 2.374 -54.331 1.00 65.81 120 LEU A C 1
ATOM 893 O O . LEU A 1 120 ? 25.477 2.963 -55.304 1.00 65.81 120 LEU A O 1
ATOM 897 N N . ARG A 1 121 ? 23.710 2.492 -53.991 1.00 73.88 121 ARG A N 1
ATOM 898 C CA . ARG A 1 121 ? 22.845 3.495 -54.617 1.00 73.88 121 ARG A CA 1
ATOM 899 C C . ARG A 1 121 ? 23.201 4.834 -53.986 1.00 73.88 121 ARG A C 1
ATOM 901 O O . ARG A 1 121 ? 23.244 4.933 -52.762 1.00 73.88 121 ARG A O 1
ATOM 908 N N . LYS A 1 122 ? 23.495 5.852 -54.807 1.00 61.44 122 LYS A N 1
ATOM 909 C CA . LYS A 1 122 ? 23.868 7.180 -54.300 1.00 61.44 122 LYS A CA 1
ATOM 910 C C . LYS A 1 122 ? 22.791 7.660 -53.315 1.00 61.44 122 LYS A C 1
ATOM 912 O O . LYS A 1 122 ? 21.642 7.811 -53.737 1.00 61.44 122 LYS A O 1
ATOM 917 N N . PRO A 1 123 ? 23.126 7.887 -52.035 1.00 59.41 123 PRO A N 1
ATOM 918 C CA . PRO A 1 123 ? 22.204 8.541 -51.122 1.00 59.41 123 PRO A CA 1
ATOM 919 C C . PRO A 1 123 ? 21.888 9.935 -51.659 1.00 59.41 123 PRO A C 1
ATOM 921 O O . PRO A 1 123 ? 22.777 10.623 -52.167 1.00 59.41 123 PRO A O 1
ATOM 924 N N . SER A 1 124 ? 20.632 10.370 -51.559 1.00 61.47 124 SER A N 1
ATOM 925 C CA . SER A 1 124 ? 20.350 11.788 -51.758 1.00 61.47 124 SER A CA 1
ATOM 926 C C . SER A 1 124 ? 21.044 12.562 -50.636 1.00 61.47 124 SER A C 1
ATOM 928 O O . SER A 1 124 ? 21.031 12.130 -49.481 1.00 61.47 124 SER A O 1
ATOM 930 N N . ALA A 1 125 ? 21.651 13.707 -50.957 1.00 59.44 125 ALA A N 1
ATOM 931 C CA . ALA A 1 125 ? 22.250 14.580 -49.946 1.00 59.44 125 ALA A CA 1
ATOM 932 C C . ALA A 1 125 ? 21.242 14.902 -48.825 1.00 59.44 125 ALA A C 1
ATOM 934 O O . ALA A 1 125 ? 21.613 14.937 -47.660 1.00 59.44 125 ALA A O 1
ATOM 935 N N . ALA A 1 126 ? 19.955 15.002 -49.175 1.00 54.66 126 ALA A N 1
ATOM 936 C CA . ALA A 1 126 ? 18.845 15.172 -48.246 1.00 54.66 126 ALA A CA 1
ATOM 937 C C . ALA A 1 126 ? 18.694 14.027 -47.224 1.00 54.66 126 ALA A C 1
ATOM 939 O O . ALA A 1 126 ? 18.415 14.305 -46.065 1.00 54.66 126 ALA A O 1
ATOM 940 N N . ALA A 1 127 ? 18.905 12.761 -47.606 1.00 55.25 127 ALA A N 1
ATOM 941 C CA . ALA A 1 127 ? 18.781 11.627 -46.684 1.00 55.25 127 ALA A CA 1
ATOM 942 C C . ALA A 1 127 ? 19.926 11.584 -45.658 1.00 55.25 127 ALA A C 1
ATOM 944 O O . ALA A 1 127 ? 19.701 11.296 -44.485 1.00 55.25 127 ALA A O 1
ATOM 945 N N . ILE A 1 128 ? 21.145 11.930 -46.086 1.00 59.62 128 ILE A N 1
ATOM 946 C CA . ILE A 1 128 ? 22.299 12.053 -45.182 1.00 59.62 128 ILE A CA 1
ATOM 947 C C . ILE A 1 128 ? 22.106 13.242 -44.238 1.00 59.62 128 ILE A C 1
ATOM 949 O O . ILE A 1 128 ? 22.321 13.103 -43.035 1.00 59.62 128 ILE A O 1
ATOM 953 N N . LEU A 1 129 ? 21.675 14.393 -44.768 1.00 58.66 129 LEU A N 1
ATOM 954 C CA . LEU A 1 129 ? 21.440 15.594 -43.967 1.00 58.66 129 LEU A CA 1
ATOM 955 C C . LEU A 1 129 ? 20.325 15.373 -42.941 1.00 58.66 129 LEU A C 1
ATOM 957 O O . LEU A 1 129 ? 20.483 15.769 -41.793 1.00 58.66 129 LEU A O 1
ATOM 961 N N . ALA A 1 130 ? 19.240 14.698 -43.334 1.00 56.31 130 ALA A N 1
ATOM 962 C CA . ALA A 1 130 ? 18.146 14.349 -42.437 1.00 56.31 130 ALA A CA 1
ATOM 963 C C . ALA A 1 130 ? 18.626 13.417 -41.317 1.00 56.31 130 ALA A C 1
ATOM 965 O O . ALA A 1 130 ? 18.435 13.733 -40.150 1.00 56.31 130 ALA A O 1
ATOM 966 N N . GLY A 1 131 ? 19.337 12.331 -41.643 1.00 56.91 131 GLY A N 1
ATOM 967 C CA . GLY A 1 131 ? 19.882 11.421 -40.630 1.00 56.91 131 GLY A CA 1
ATOM 968 C C . GLY A 1 131 ? 20.847 12.108 -39.655 1.00 56.91 131 GLY A C 1
ATOM 969 O O . GLY A 1 131 ? 20.758 11.896 -38.447 1.00 56.91 131 GLY A O 1
ATOM 970 N N . ALA A 1 132 ? 21.728 12.977 -40.160 1.00 59.62 132 ALA A N 1
ATOM 971 C CA . ALA A 1 132 ? 22.675 13.730 -39.339 1.00 59.62 132 ALA A CA 1
ATOM 972 C C . ALA A 1 132 ? 21.982 14.786 -38.461 1.00 59.62 132 ALA A C 1
ATOM 974 O O . ALA A 1 132 ? 22.260 14.861 -37.266 1.00 59.62 132 ALA A O 1
ATOM 975 N N . MET A 1 133 ? 21.051 15.569 -39.017 1.00 61.50 133 MET A N 1
ATOM 976 C CA . MET A 1 133 ? 20.289 16.567 -38.259 1.00 61.50 133 MET A CA 1
ATOM 977 C C . MET A 1 133 ? 19.429 15.918 -37.179 1.00 61.50 133 MET A C 1
ATOM 979 O O . MET A 1 133 ? 19.399 16.404 -36.053 1.00 61.50 133 MET A O 1
ATOM 983 N N . THR A 1 134 ? 18.763 14.808 -37.490 1.00 55.94 134 THR A N 1
ATOM 984 C CA . THR A 1 134 ? 17.924 14.096 -36.527 1.00 55.94 134 THR A CA 1
ATOM 985 C C . THR A 1 134 ? 18.762 13.484 -35.401 1.00 55.94 134 THR A C 1
ATOM 987 O O . THR A 1 134 ? 18.370 13.588 -34.243 1.00 55.94 134 THR A O 1
ATOM 990 N N . ALA A 1 135 ? 19.949 12.939 -35.693 1.00 56.38 135 ALA A N 1
ATOM 991 C CA . ALA A 1 135 ? 20.871 12.452 -34.664 1.00 56.38 135 ALA A CA 1
ATOM 992 C C . ALA A 1 135 ? 21.411 13.582 -33.767 1.00 56.38 135 ALA A C 1
ATOM 994 O O . ALA A 1 135 ? 21.482 13.416 -32.551 1.00 56.38 135 ALA A O 1
ATOM 995 N N . VAL A 1 136 ? 21.749 14.743 -34.340 1.00 64.00 136 VAL A N 1
ATOM 996 C CA . VAL A 1 136 ? 22.213 15.920 -33.581 1.00 64.00 136 VAL A CA 1
ATOM 997 C C . VAL A 1 136 ? 21.100 16.492 -32.704 1.00 64.00 136 VAL A C 1
ATOM 999 O O . VAL A 1 136 ? 21.341 16.785 -31.536 1.00 64.00 136 VAL A O 1
ATOM 1002 N N . LEU A 1 137 ? 19.877 16.610 -33.228 1.00 57.00 137 LEU A N 1
ATOM 1003 C CA . LEU A 1 137 ? 18.721 17.069 -32.455 1.00 57.00 137 LEU A CA 1
ATOM 1004 C C . LEU A 1 137 ? 18.371 16.088 -31.331 1.00 57.00 137 LEU A C 1
ATOM 1006 O O . LEU A 1 137 ? 18.066 16.522 -30.226 1.00 57.00 137 LEU A O 1
ATOM 1010 N N . ALA A 1 138 ? 18.481 14.781 -31.575 1.00 54.94 138 ALA A N 1
ATOM 1011 C CA . ALA A 1 138 ? 18.237 13.756 -30.566 1.00 54.94 138 ALA A CA 1
ATOM 1012 C C . ALA A 1 138 ? 19.311 13.728 -29.475 1.00 54.94 138 ALA A C 1
ATOM 1014 O O . ALA A 1 138 ? 18.975 13.649 -28.299 1.00 54.94 138 ALA A O 1
ATOM 1015 N N . LEU A 1 139 ? 20.590 13.848 -29.841 1.00 58.41 139 LEU A N 1
ATOM 1016 C CA . LEU A 1 139 ? 21.688 13.963 -28.878 1.00 58.41 139 LEU A CA 1
ATOM 1017 C C . LEU A 1 139 ? 21.598 15.267 -28.081 1.00 58.41 139 LEU A C 1
ATOM 1019 O O . LEU A 1 139 ? 21.834 15.254 -26.878 1.00 58.41 139 LEU A O 1
ATOM 1023 N N . GLY A 1 140 ? 21.210 16.371 -28.724 1.00 60.53 140 GLY A N 1
ATOM 1024 C CA . GLY A 1 140 ? 20.974 17.656 -28.068 1.00 60.53 140 GLY A CA 1
ATOM 1025 C C . GLY A 1 140 ? 19.790 17.615 -27.101 1.00 60.53 140 GLY A C 1
ATOM 1026 O O . GLY A 1 140 ? 19.909 18.093 -25.977 1.00 60.53 140 GLY A O 1
ATOM 1027 N N . ALA A 1 141 ? 18.679 16.987 -27.491 1.00 58.00 141 ALA A N 1
ATOM 1028 C CA . ALA A 1 141 ? 17.513 16.797 -26.631 1.00 58.00 141 ALA A CA 1
ATOM 1029 C C . ALA A 1 141 ? 17.799 15.818 -25.483 1.00 58.00 141 ALA A C 1
ATOM 1031 O O . ALA A 1 141 ? 17.431 16.091 -24.344 1.00 58.00 141 ALA A O 1
ATOM 1032 N N . TRP A 1 142 ? 18.506 14.713 -25.748 1.00 64.38 142 TRP A N 1
ATOM 1033 C CA . TRP A 1 142 ? 18.939 13.769 -24.718 1.00 64.38 142 TRP A CA 1
ATOM 1034 C C . TRP A 1 142 ? 19.893 14.430 -23.726 1.00 64.38 142 TRP A C 1
ATOM 1036 O O . TRP A 1 142 ? 19.673 14.311 -22.525 1.00 64.38 142 TRP A O 1
ATOM 1046 N N . TYR A 1 143 ? 20.900 15.172 -24.201 1.00 56.84 143 TYR A N 1
ATOM 1047 C CA . TYR A 1 143 ? 21.830 15.921 -23.353 1.00 56.84 143 TYR A CA 1
ATOM 1048 C C . TYR A 1 143 ? 21.114 17.013 -22.556 1.00 56.84 143 TYR A C 1
ATOM 1050 O O . TYR A 1 143 ? 21.346 17.138 -21.362 1.00 56.84 143 TYR A O 1
ATOM 1058 N N . GLY A 1 144 ? 20.199 17.763 -23.176 1.00 59.38 144 GLY A N 1
ATOM 1059 C CA . GLY A 1 144 ? 19.383 18.769 -22.493 1.00 59.38 144 GLY A CA 1
ATOM 1060 C C . GLY A 1 144 ? 18.507 18.158 -21.400 1.00 59.38 144 GLY A C 1
ATOM 1061 O O . GLY A 1 144 ? 18.510 18.645 -20.274 1.00 59.38 144 GLY A O 1
ATOM 1062 N N . ASN A 1 145 ? 17.835 17.043 -21.690 1.00 55.75 145 ASN A N 1
ATOM 1063 C CA . ASN A 1 145 ? 16.996 16.339 -20.721 1.00 55.75 145 ASN A CA 1
ATOM 1064 C C . ASN A 1 145 ? 17.812 15.648 -19.624 1.00 55.75 145 ASN A C 1
ATOM 1066 O O . ASN A 1 145 ? 17.387 15.658 -18.476 1.00 55.75 145 ASN A O 1
ATOM 1070 N N . THR A 1 146 ? 18.985 15.084 -19.925 1.00 52.50 146 THR A N 1
ATOM 1071 C CA . THR A 1 146 ? 19.867 14.500 -18.897 1.00 52.50 146 THR A CA 1
ATOM 1072 C C . THR A 1 146 ? 20.575 15.564 -18.068 1.00 52.50 146 THR A C 1
ATOM 1074 O O . THR A 1 146 ? 20.742 15.367 -16.870 1.00 52.50 146 THR A O 1
ATOM 1077 N N . ALA A 1 147 ? 20.955 16.704 -18.646 1.00 52.50 147 ALA A N 1
ATOM 1078 C CA . ALA A 1 147 ? 21.500 17.841 -17.908 1.00 52.50 147 ALA A CA 1
ATOM 1079 C C . ALA A 1 147 ? 20.430 18.498 -17.023 1.00 52.50 147 ALA A C 1
ATOM 1081 O O . ALA A 1 147 ? 20.713 18.801 -15.868 1.00 52.50 147 ALA A O 1
ATOM 1082 N N . ALA A 1 148 ? 19.193 18.633 -17.512 1.00 52.69 148 ALA A N 1
ATOM 1083 C CA . ALA A 1 148 ? 18.051 19.032 -16.693 1.00 52.69 148 ALA A CA 1
ATOM 1084 C C . ALA A 1 148 ? 17.783 18.001 -15.583 1.00 52.69 148 ALA A C 1
ATOM 1086 O O . ALA A 1 148 ? 17.679 18.382 -14.425 1.00 52.69 148 ALA A O 1
ATOM 1087 N N . ALA A 1 149 ? 17.790 16.699 -15.892 1.00 45.56 149 ALA A N 1
ATOM 1088 C CA . ALA A 1 149 ? 17.638 15.623 -14.908 1.00 45.56 149 ALA A CA 1
ATOM 1089 C C . ALA A 1 149 ? 18.772 15.569 -13.867 1.00 45.56 149 ALA A C 1
ATOM 1091 O O . ALA A 1 149 ? 18.533 15.165 -12.734 1.00 45.56 149 ALA A O 1
ATOM 1092 N N . ARG A 1 150 ? 19.992 16.000 -14.215 1.00 45.19 150 ARG A N 1
ATOM 1093 C CA . ARG A 1 150 ? 21.123 16.141 -13.279 1.00 45.19 150 ARG A CA 1
ATOM 1094 C C . ARG A 1 150 ? 21.077 17.445 -12.478 1.00 45.19 150 ARG A C 1
ATOM 1096 O O . ARG A 1 150 ? 21.465 17.451 -11.323 1.00 45.19 150 ARG A O 1
ATOM 1103 N N . GLY A 1 151 ? 20.549 18.537 -13.035 1.00 43.19 151 GLY A N 1
ATOM 1104 C CA . GLY A 1 151 ? 20.229 19.757 -12.273 1.00 43.19 151 GLY A CA 1
ATOM 1105 C C . GLY A 1 151 ? 19.096 19.553 -11.255 1.00 43.19 151 GLY A C 1
ATOM 1106 O O . GLY A 1 151 ? 18.958 20.318 -10.306 1.00 43.19 151 GLY A O 1
ATOM 1107 N N . ILE A 1 152 ? 18.332 18.472 -11.425 1.00 43.22 152 ILE A N 1
ATOM 1108 C CA . ILE A 1 152 ? 17.328 17.908 -10.513 1.00 43.22 152 ILE A CA 1
ATOM 1109 C C . ILE A 1 152 ? 18.025 16.950 -9.505 1.00 43.22 152 ILE A C 1
ATOM 1111 O O . ILE A 1 152 ? 17.406 16.058 -8.940 1.00 43.22 152 ILE A O 1
ATOM 1115 N N . GLU A 1 153 ? 19.323 17.109 -9.204 1.00 38.41 153 GLU A N 1
ATOM 1116 C CA . GLU A 1 153 ? 20.021 16.305 -8.173 1.00 38.41 153 GLU A CA 1
ATOM 1117 C C . GLU A 1 153 ? 19.422 16.464 -6.759 1.00 38.41 153 GLU A C 1
ATOM 1119 O O . GLU A 1 153 ? 19.595 15.585 -5.919 1.00 38.41 153 GLU A O 1
ATOM 1124 N N . ASN A 1 154 ? 18.614 17.504 -6.520 1.00 39.84 154 ASN A N 1
ATOM 1125 C CA . ASN A 1 154 ? 17.831 17.662 -5.286 1.00 39.84 154 ASN A CA 1
ATOM 1126 C C . ASN A 1 154 ? 16.381 17.144 -5.375 1.00 39.84 154 ASN A C 1
ATOM 1128 O O . ASN A 1 154 ? 15.628 17.252 -4.409 1.00 39.84 154 ASN A O 1
ATOM 1132 N N . THR A 1 155 ? 15.967 16.575 -6.507 1.00 42.19 155 THR A N 1
ATOM 1133 C CA . THR A 1 155 ? 14.572 16.163 -6.751 1.00 42.19 155 THR A CA 1
ATOM 1134 C C . THR A 1 155 ? 14.440 14.772 -7.390 1.00 42.19 155 THR A C 1
ATOM 1136 O O . THR A 1 155 ? 13.396 14.134 -7.253 1.00 42.19 155 THR A O 1
ATOM 1139 N N . ALA A 1 156 ? 15.501 14.215 -7.980 1.00 34.78 156 ALA A N 1
ATOM 1140 C CA . ALA A 1 156 ? 15.504 12.940 -8.709 1.00 34.78 156 ALA A CA 1
ATOM 1141 C C . ALA A 1 156 ? 15.687 11.687 -7.821 1.00 34.78 156 ALA A C 1
ATOM 1143 O O . ALA A 1 156 ? 16.281 10.693 -8.232 1.00 34.78 156 ALA A O 1
ATOM 1144 N N . ARG A 1 157 ? 15.130 11.708 -6.605 1.00 37.88 157 ARG A N 1
ATOM 1145 C CA . ARG A 1 157 ? 14.645 10.493 -5.920 1.00 37.88 157 ARG A CA 1
ATOM 1146 C C . ARG A 1 157 ? 13.121 10.476 -5.755 1.00 37.88 157 ARG A C 1
ATOM 1148 O O . ARG A 1 157 ? 12.588 9.470 -5.306 1.00 37.88 157 ARG A O 1
ATOM 1155 N N . ARG A 1 158 ? 12.409 11.551 -6.127 1.00 40.19 158 ARG A N 1
ATOM 1156 C CA . ARG A 1 158 ? 10.955 11.642 -5.939 1.00 40.19 158 ARG A CA 1
ATOM 1157 C C . ARG A 1 158 ? 10.145 11.004 -7.074 1.00 40.19 158 ARG A C 1
ATOM 1159 O O . ARG A 1 158 ? 9.189 10.328 -6.780 1.00 40.19 158 ARG A O 1
ATOM 1166 N N . SER A 1 159 ? 10.480 11.091 -8.356 1.00 47.31 159 SER A N 1
ATOM 1167 C CA . SER A 1 159 ? 9.441 10.906 -9.399 1.00 47.31 159 SER A CA 1
ATOM 1168 C C . SER A 1 159 ? 9.051 9.481 -9.852 1.00 47.31 159 SER A C 1
ATOM 1170 O O . SER A 1 159 ? 8.156 9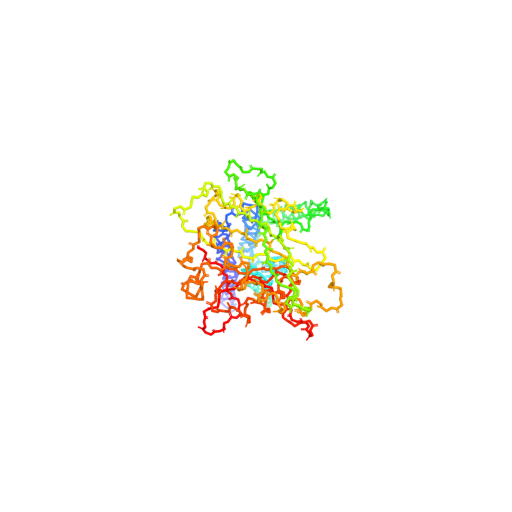.373 -10.683 1.00 47.31 159 SER A O 1
ATOM 1172 N N . VAL A 1 160 ? 9.647 8.395 -9.344 1.00 44.53 160 VAL A N 1
ATOM 1173 C CA . VAL A 1 160 ? 9.141 7.017 -9.611 1.00 44.53 160 VAL A CA 1
ATOM 1174 C C . VAL A 1 160 ? 8.426 6.422 -8.389 1.00 44.53 160 VAL A C 1
ATOM 1176 O O . VAL A 1 160 ? 7.632 5.500 -8.527 1.00 44.53 160 VAL A O 1
ATOM 1179 N N . TRP A 1 161 ? 8.654 7.002 -7.205 1.00 48.09 161 TRP A N 1
ATOM 1180 C CA . TRP A 1 161 ? 8.099 6.556 -5.921 1.00 48.09 161 TRP A CA 1
ATOM 1181 C C . TRP A 1 161 ? 7.307 7.646 -5.187 1.00 48.09 161 TRP A C 1
ATOM 1183 O O . TRP A 1 161 ? 6.836 7.420 -4.077 1.00 48.09 161 TRP A O 1
ATOM 1193 N N . ALA A 1 162 ? 7.185 8.844 -5.762 1.00 56.28 162 ALA A N 1
ATOM 1194 C CA . ALA A 1 162 ? 6.378 9.907 -5.188 1.00 56.28 162 ALA A CA 1
ATOM 1195 C C . ALA A 1 162 ? 4.913 9.581 -5.408 1.00 56.28 162 ALA A C 1
ATOM 1197 O O . ALA A 1 162 ? 4.503 9.177 -6.499 1.00 56.28 162 ALA A O 1
ATOM 1198 N N . VAL A 1 163 ? 4.144 9.838 -4.358 1.00 63.84 163 VAL A N 1
ATOM 1199 C CA . VAL A 1 163 ? 2.703 10.014 -4.439 1.00 63.84 163 VAL A CA 1
ATOM 1200 C C . VAL A 1 163 ? 2.415 10.933 -5.637 1.00 63.84 163 VAL A C 1
ATOM 1202 O O . VAL A 1 163 ? 2.980 12.030 -5.692 1.00 63.84 163 VAL A O 1
ATOM 1205 N N . PRO A 1 164 ? 1.632 10.484 -6.638 1.00 70.50 164 PRO A N 1
ATOM 1206 C CA . PRO A 1 164 ? 1.286 11.315 -7.783 1.00 70.50 164 PRO A CA 1
ATOM 1207 C C . PRO A 1 164 ? 0.756 12.677 -7.328 1.00 70.50 164 PRO A C 1
ATOM 1209 O O . PRO A 1 164 ? -0.025 12.734 -6.385 1.00 70.50 164 PRO A O 1
ATOM 1212 N N . GLU A 1 165 ? 1.137 13.756 -8.020 1.00 73.06 165 GLU A N 1
ATOM 1213 C CA . GLU A 1 165 ? 0.793 15.146 -7.648 1.00 73.06 165 GLU A CA 1
ATOM 1214 C C . GLU A 1 165 ? -0.710 15.337 -7.385 1.00 73.06 165 GLU A C 1
ATOM 1216 O O . GLU A 1 165 ? -1.121 16.118 -6.536 1.00 73.06 165 GLU A O 1
ATOM 1221 N N . GLN A 1 166 ? -1.543 14.558 -8.073 1.00 72.50 166 GLN A N 1
ATOM 1222 C CA . GLN A 1 166 ? -2.994 14.562 -7.925 1.00 72.50 166 GLN A CA 1
ATOM 1223 C C . GLN A 1 166 ? -3.511 14.119 -6.541 1.00 72.50 166 GLN A C 1
ATOM 1225 O O . GLN A 1 166 ? -4.670 14.398 -6.230 1.00 72.50 166 GLN A O 1
ATOM 1230 N N . TYR A 1 167 ? -2.670 13.460 -5.740 1.00 75.56 167 TYR A N 1
ATOM 1231 C CA . TYR A 1 167 ? -2.926 13.061 -4.353 1.00 75.56 167 TYR A CA 1
ATOM 1232 C C . TYR A 1 167 ? -2.022 13.796 -3.349 1.00 75.56 167 TYR A C 1
ATOM 1234 O O . TYR A 1 167 ? -2.070 13.501 -2.156 1.00 75.56 167 TYR A O 1
ATOM 1242 N N . ASP A 1 168 ? -1.178 14.722 -3.814 1.00 71.44 168 ASP A N 1
ATOM 1243 C CA . ASP A 1 168 ? -0.192 15.404 -2.981 1.00 71.44 168 ASP A CA 1
ATOM 1244 C C . ASP A 1 168 ? -0.716 16.758 -2.467 1.00 71.44 168 ASP A C 1
ATOM 1246 O O . ASP A 1 168 ? -1.318 17.531 -3.210 1.00 71.44 168 ASP A O 1
ATOM 1250 N N . SER A 1 169 ? -0.428 17.033 -1.189 1.00 61.91 169 SER A N 1
ATOM 1251 C CA . SER A 1 169 ? -0.416 18.305 -0.432 1.00 61.91 169 SER A CA 1
ATOM 1252 C C . SER A 1 169 ? -1.573 19.316 -0.521 1.00 61.91 169 SER A C 1
ATOM 1254 O O . SER A 1 169 ? -1.601 20.251 0.282 1.00 61.91 169 SER A O 1
ATOM 1256 N N . ARG A 1 170 ? -2.546 19.168 -1.423 1.00 75.56 170 ARG A N 1
ATOM 1257 C CA . ARG A 1 170 ? -3.720 20.044 -1.493 1.00 75.56 170 ARG A CA 1
ATOM 1258 C C . ARG A 1 170 ? -4.872 19.445 -0.699 1.00 75.56 170 ARG A C 1
ATOM 1260 O O . ARG A 1 170 ? -5.315 18.333 -0.990 1.00 75.56 170 ARG A O 1
ATOM 1267 N N . GLU A 1 171 ? -5.387 20.215 0.257 1.00 80.12 171 GLU A N 1
ATOM 1268 C CA . GLU A 1 171 ? -6.586 19.843 1.010 1.00 80.12 171 GLU A CA 1
ATOM 1269 C C . GLU A 1 171 ? -7.739 19.484 0.062 1.00 80.12 171 GLU A C 1
ATOM 1271 O O . GLU A 1 171 ? -7.993 20.164 -0.938 1.00 80.12 171 GLU A O 1
ATOM 1276 N N . CYS A 1 172 ? -8.404 18.372 0.368 1.00 84.19 172 CYS A N 1
ATOM 1277 C CA . CYS A 1 172 ? -9.588 17.918 -0.343 1.00 84.19 172 CYS A CA 1
ATOM 1278 C C . CYS A 1 172 ? -10.815 18.661 0.202 1.00 84.19 172 CYS A C 1
ATOM 1280 O O . CYS A 1 172 ? -10.986 18.756 1.414 1.00 84.19 172 CYS A O 1
ATOM 1282 N N . GLU A 1 173 ? -11.696 19.157 -0.671 1.00 87.19 173 GLU A N 1
ATOM 1283 C CA . GLU A 1 173 ? -12.974 19.754 -0.237 1.00 87.19 173 GLU A CA 1
ATOM 1284 C C . GLU A 1 173 ? -13.880 18.718 0.456 1.00 87.19 173 GLU A C 1
ATOM 1286 O O . GLU A 1 173 ? -14.687 19.063 1.316 1.00 87.19 173 GLU A O 1
ATOM 1291 N N . GLN A 1 174 ? -13.704 17.439 0.111 1.00 90.56 174 GLN A N 1
ATOM 1292 C CA . GLN A 1 174 ? -14.362 16.281 0.712 1.00 90.56 174 GLN A CA 1
ATOM 1293 C C . GLN A 1 174 ? -13.398 15.561 1.664 1.00 90.56 174 GLN A C 1
ATOM 1295 O O . GLN A 1 174 ? -13.055 14.398 1.467 1.00 90.56 174 GLN A O 1
ATOM 1300 N N . ALA A 1 175 ? -12.898 16.278 2.670 1.00 93.50 175 ALA A N 1
ATOM 1301 C CA . ALA A 1 175 ? -11.974 15.716 3.648 1.00 93.50 175 ALA A CA 1
ATOM 1302 C C . ALA A 1 175 ? -12.701 14.857 4.696 1.00 93.50 175 ALA A C 1
ATOM 1304 O O . ALA A 1 175 ? -13.685 15.295 5.295 1.00 93.50 175 ALA A O 1
ATOM 1305 N N . GLY A 1 176 ? -12.177 13.661 4.967 1.00 96.19 176 GLY A N 1
ATOM 1306 C CA . GLY A 1 176 ? -12.573 12.848 6.113 1.00 96.19 176 GLY A CA 1
ATOM 1307 C C . GLY A 1 176 ? -12.128 13.457 7.444 1.00 96.19 176 GLY A C 1
ATOM 1308 O O . GLY A 1 176 ? -11.442 14.487 7.488 1.00 96.19 176 GLY A O 1
ATOM 1309 N N . THR A 1 177 ? -12.477 12.806 8.547 1.00 97.56 177 THR A N 1
ATOM 1310 C CA . THR A 1 177 ? -12.109 13.225 9.908 1.00 97.56 177 THR A CA 1
ATOM 1311 C C . THR A 1 177 ? -11.155 12.226 10.549 1.00 97.56 177 THR A C 1
ATOM 1313 O O . THR A 1 177 ? -11.064 11.077 10.128 1.00 97.56 177 THR A O 1
ATOM 1316 N N . VAL A 1 178 ? -10.398 12.683 11.548 1.00 98.06 178 VAL A N 1
ATOM 1317 C CA . VAL A 1 178 ? -9.573 11.819 12.399 1.00 98.06 178 VAL A CA 1
ATOM 1318 C C . VAL A 1 178 ? -9.983 12.068 13.840 1.00 98.06 178 VAL A C 1
ATOM 1320 O O . VAL A 1 178 ? -9.974 13.216 14.286 1.00 98.06 178 VAL A O 1
ATOM 1323 N N . GLU A 1 179 ? -10.336 11.007 14.554 1.00 97.69 179 GLU A N 1
ATOM 1324 C CA . GLU A 1 179 ? -10.682 11.055 15.973 1.00 97.69 179 GLU A CA 1
ATOM 1325 C C . GLU A 1 179 ? -9.851 10.073 16.800 1.00 97.69 179 GLU A C 1
ATOM 1327 O O . GLU A 1 179 ? -9.222 9.160 16.270 1.00 97.69 179 GLU A O 1
ATOM 1332 N N . GLU A 1 180 ? -9.808 10.300 18.110 1.00 98.00 180 GLU A N 1
ATOM 1333 C CA . GLU A 1 180 ? -9.103 9.442 19.061 1.00 98.00 180 GLU A CA 1
ATOM 1334 C C . GLU A 1 180 ? -10.063 8.393 19.635 1.00 98.00 180 GLU A C 1
ATOM 1336 O O . GLU A 1 180 ? -11.173 8.712 20.074 1.00 98.00 180 GLU A O 1
ATOM 1341 N N . LEU A 1 181 ? -9.611 7.142 19.653 1.00 97.69 181 LEU A N 1
ATOM 1342 C CA . LEU A 1 181 ? -10.280 6.011 20.275 1.00 97.69 181 LEU A CA 1
ATOM 1343 C C . LEU A 1 181 ? -9.443 5.531 21.461 1.00 97.69 181 LEU A C 1
ATOM 1345 O O . LEU A 1 181 ? -8.393 4.917 21.286 1.00 97.69 181 LEU A O 1
ATOM 1349 N N . THR A 1 182 ? -9.919 5.802 22.672 1.00 97.56 182 THR A N 1
ATOM 1350 C CA . THR A 1 182 ? -9.325 5.293 23.914 1.00 97.56 182 THR A CA 1
ATOM 1351 C C . THR A 1 182 ? -9.988 3.979 24.312 1.00 97.56 182 THR A C 1
ATOM 1353 O O . THR A 1 182 ? -11.214 3.861 24.240 1.00 97.56 182 THR A O 1
ATOM 1356 N N . TYR A 1 183 ? -9.193 2.998 24.735 1.00 96.75 183 TYR A N 1
ATOM 1357 C CA . TYR A 1 183 ? -9.670 1.666 25.086 1.00 96.75 183 TYR A CA 1
ATOM 1358 C C . TYR A 1 183 ? -8.875 1.045 26.226 1.00 96.75 183 TYR A C 1
ATOM 1360 O O . TYR A 1 183 ? -7.686 1.301 26.394 1.00 96.75 183 TYR A O 1
ATOM 1368 N N . GLN A 1 184 ? -9.561 0.222 27.011 1.00 96.69 184 GLN A N 1
ATOM 1369 C CA . GLN A 1 184 ? -8.949 -0.585 28.057 1.00 96.69 184 GLN A CA 1
ATOM 1370 C C . GLN A 1 184 ? -8.513 -1.917 27.448 1.00 96.69 184 GLN A C 1
ATOM 1372 O O . GLN A 1 184 ? -9.259 -2.521 26.678 1.00 96.69 184 GLN A O 1
ATOM 1377 N N . THR A 1 185 ? -7.309 -2.360 27.778 1.00 96.25 185 THR A N 1
ATOM 1378 C CA . THR A 1 185 ? -6.740 -3.641 27.348 1.00 96.25 185 THR A CA 1
ATOM 1379 C C . THR A 1 185 ? -5.780 -4.153 28.421 1.00 96.25 185 THR A C 1
ATOM 1381 O O . THR A 1 185 ? -5.737 -3.622 29.530 1.00 96.25 185 THR A O 1
ATOM 1384 N N . LYS A 1 186 ? -5.025 -5.209 28.122 1.00 94.81 186 LYS A N 1
ATOM 1385 C CA . LYS A 1 186 ? -4.054 -5.809 29.030 1.00 94.81 186 LYS A CA 1
ATOM 1386 C C . LYS A 1 186 ? -2.656 -5.752 28.454 1.00 94.81 186 LYS A C 1
ATOM 1388 O O . LYS A 1 186 ? -2.454 -5.842 27.245 1.00 94.81 186 LYS A O 1
ATOM 1393 N N . ALA A 1 187 ? -1.670 -5.712 29.336 1.00 92.31 187 ALA A N 1
ATOM 1394 C CA . ALA A 1 187 ? -0.269 -5.871 28.985 1.00 92.31 187 ALA A CA 1
ATOM 1395 C C . ALA A 1 187 ? 0.059 -7.337 28.624 1.00 92.31 187 ALA A C 1
ATOM 1397 O O . ALA A 1 187 ? 0.795 -8.021 29.334 1.00 92.31 187 ALA A O 1
ATOM 1398 N N . TYR A 1 188 ? -0.508 -7.850 27.522 1.00 92.31 188 TYR A N 1
ATOM 1399 C CA . TYR A 1 188 ? -0.391 -9.260 27.108 1.00 92.31 188 TYR A CA 1
ATOM 1400 C C . TYR A 1 188 ? 1.053 -9.722 26.880 1.00 92.31 188 TYR A C 1
ATOM 1402 O O . TYR A 1 188 ? 1.338 -10.914 26.973 1.00 92.31 188 TYR A O 1
ATOM 1410 N N . ALA A 1 189 ? 1.958 -8.791 26.573 1.00 88.31 189 ALA A N 1
ATOM 1411 C CA . ALA A 1 189 ? 3.374 -9.078 26.377 1.00 88.31 189 ALA A CA 1
ATOM 1412 C C . ALA A 1 189 ? 4.164 -9.228 27.686 1.00 88.31 189 ALA A C 1
ATOM 1414 O O . ALA A 1 189 ? 5.272 -9.762 27.647 1.00 88.31 189 ALA A O 1
ATOM 1415 N N . THR A 1 190 ? 3.628 -8.758 28.816 1.00 85.56 190 THR A N 1
ATOM 1416 C CA . THR A 1 190 ? 4.346 -8.681 30.094 1.00 85.56 190 THR A CA 1
ATOM 1417 C C . THR A 1 190 ? 3.569 -9.377 31.218 1.00 85.56 190 THR A C 1
ATOM 1419 O O . THR A 1 190 ? 3.531 -10.605 31.265 1.00 85.56 190 THR A O 1
ATOM 1422 N N . ASP A 1 191 ? 2.980 -8.630 32.151 1.00 89.25 191 ASP A N 1
ATOM 1423 C CA . ASP A 1 191 ? 2.366 -9.138 33.384 1.00 89.25 191 ASP A CA 1
ATOM 1424 C C . ASP A 1 191 ? 0.833 -9.262 33.309 1.00 89.25 191 ASP A C 1
ATOM 1426 O O . ASP A 1 191 ? 0.203 -9.742 34.255 1.00 89.25 191 ASP A O 1
ATOM 1430 N N . GLY A 1 192 ? 0.226 -8.866 32.186 1.00 90.50 192 GLY A N 1
ATOM 1431 C CA . GLY A 1 192 ? -1.218 -8.928 31.973 1.00 90.50 192 GLY A CA 1
ATOM 1432 C C . GLY A 1 192 ? -2.023 -7.909 32.782 1.00 90.50 192 GLY A C 1
ATOM 1433 O O . GLY A 1 192 ? -3.238 -8.089 32.910 1.00 90.50 192 GLY A O 1
ATOM 1434 N N . ARG A 1 193 ? -1.383 -6.865 33.329 1.00 93.38 193 ARG A N 1
ATOM 1435 C CA . ARG A 1 193 ? -2.075 -5.763 34.016 1.00 93.38 193 ARG A CA 1
ATOM 1436 C C . ARG A 1 193 ? -3.012 -5.014 33.074 1.00 93.38 193 ARG A C 1
ATOM 1438 O O . ARG A 1 193 ? -2.747 -4.942 31.875 1.00 93.38 193 ARG A O 1
ATOM 1445 N N . ASP A 1 194 ? -4.076 -4.438 33.625 1.00 95.06 194 ASP A N 1
ATOM 1446 C CA . ASP A 1 194 ? -4.962 -3.558 32.865 1.00 95.06 194 ASP A CA 1
ATOM 1447 C C . ASP A 1 194 ? -4.218 -2.264 32.500 1.00 95.06 194 ASP A C 1
ATOM 1449 O O . ASP A 1 194 ? -3.517 -1.678 33.332 1.00 95.06 194 ASP A O 1
ATOM 1453 N N . VAL A 1 195 ? -4.363 -1.839 31.248 1.00 94.06 195 VAL A N 1
ATOM 1454 C CA . VAL A 1 195 ? -3.753 -0.632 30.687 1.00 94.06 195 VAL A CA 1
ATOM 1455 C C . VAL A 1 195 ? -4.760 0.099 29.809 1.00 94.06 195 VAL A C 1
ATOM 1457 O O . VAL A 1 195 ? -5.573 -0.516 29.117 1.00 94.06 195 VAL A O 1
ATOM 1460 N N . GLU A 1 196 ? -4.680 1.426 29.806 1.00 95.12 196 GLU A N 1
ATOM 1461 C CA . GLU A 1 196 ? -5.444 2.260 28.886 1.00 95.12 196 GLU A CA 1
ATOM 1462 C C . GLU A 1 196 ? -4.563 2.635 27.695 1.00 95.12 196 GLU A C 1
ATOM 1464 O O . GLU A 1 196 ? -3.455 3.146 27.863 1.00 95.12 196 GLU A O 1
ATOM 1469 N N . LYS A 1 197 ? -5.059 2.386 26.485 1.00 95.12 197 LYS A N 1
ATOM 1470 C CA . LYS A 1 197 ? -4.367 2.689 25.233 1.00 95.12 197 LYS A CA 1
ATOM 1471 C C . LYS A 1 197 ? -5.217 3.555 24.325 1.00 95.12 197 LYS A C 1
ATOM 1473 O O . LYS A 1 197 ? -6.422 3.728 24.518 1.00 95.12 197 LYS A O 1
ATOM 1478 N N . LYS A 1 198 ? -4.552 4.120 23.324 1.00 96.06 198 LYS A N 1
ATOM 1479 C CA . LYS A 1 198 ? -5.140 4.998 22.322 1.00 96.06 198 LYS A CA 1
ATOM 1480 C C . LYS A 1 198 ? -4.870 4.452 20.928 1.00 96.06 198 LYS A C 1
ATOM 1482 O O . LYS A 1 198 ? -3.838 3.838 20.667 1.00 96.06 198 LYS A O 1
ATOM 1487 N N . ALA A 1 199 ? -5.818 4.695 20.039 1.00 98.19 199 ALA A N 1
ATOM 1488 C CA . ALA A 1 199 ? -5.671 4.556 18.602 1.00 98.19 199 ALA A CA 1
ATOM 1489 C C . ALA A 1 199 ? -6.257 5.802 17.933 1.00 98.19 199 ALA A C 1
ATOM 1491 O O . ALA A 1 199 ? -7.144 6.451 18.496 1.00 98.19 199 ALA A O 1
ATOM 1492 N N . LEU A 1 200 ? -5.809 6.124 16.722 1.00 98.56 200 LEU A N 1
ATOM 1493 C CA . LEU A 1 200 ? -6.523 7.089 15.888 1.00 98.56 200 LEU A CA 1
ATOM 1494 C C . LEU A 1 200 ? -7.426 6.367 14.898 1.00 98.56 200 LEU A C 1
ATOM 1496 O O . LEU A 1 200 ? -7.096 5.288 14.407 1.00 98.56 200 LEU A O 1
ATOM 1500 N N . VAL A 1 201 ? -8.564 6.986 14.600 1.00 98.75 201 VAL A N 1
ATOM 1501 C CA . VAL A 1 201 ? -9.547 6.478 13.650 1.00 98.75 201 VAL A CA 1
ATOM 1502 C C . VAL A 1 201 ? -9.806 7.533 12.590 1.00 98.75 201 VAL A C 1
ATOM 1504 O O . VAL A 1 201 ? -10.253 8.635 12.898 1.00 98.75 201 VAL A O 1
ATOM 1507 N N . TYR A 1 202 ? -9.524 7.193 11.338 1.00 98.69 202 TYR A N 1
ATOM 1508 C CA . TYR A 1 202 ? -9.956 7.952 10.174 1.00 98.69 202 TYR A CA 1
ATOM 1509 C C . TYR A 1 202 ? -11.362 7.516 9.762 1.00 98.69 202 TYR A C 1
ATOM 1511 O O . TYR A 1 202 ? -11.601 6.321 9.555 1.00 98.69 202 TYR A O 1
ATOM 1519 N N . LEU A 1 203 ? -12.255 8.488 9.583 1.00 98.62 203 LEU A N 1
ATOM 1520 C CA . LEU A 1 203 ? -13.577 8.299 8.993 1.00 98.62 203 LEU A CA 1
ATOM 1521 C C . LEU A 1 203 ? -13.643 9.025 7.645 1.00 98.62 203 LEU A C 1
ATOM 1523 O O . LEU A 1 203 ? -13.228 10.187 7.560 1.00 98.62 203 LEU A O 1
ATOM 1527 N N . PRO A 1 204 ? -14.170 8.379 6.591 1.00 98.06 204 PRO A N 1
ATOM 1528 C CA . PRO A 1 204 ? -14.243 8.990 5.274 1.00 98.06 204 PRO A CA 1
ATOM 1529 C C . PRO A 1 204 ? -15.227 10.167 5.264 1.00 98.06 204 PRO A C 1
ATOM 1531 O O . PRO A 1 204 ? -16.135 10.261 6.093 1.00 98.06 204 PRO A O 1
ATOM 1534 N N . PHE A 1 205 ? -15.070 11.075 4.299 1.00 97.62 205 PHE A N 1
ATOM 1535 C CA . PHE A 1 205 ? -16.016 12.175 4.120 1.00 97.62 205 PHE A CA 1
ATOM 1536 C C . PHE A 1 205 ? -17.442 11.647 3.924 1.00 97.62 205 PHE A C 1
ATOM 1538 O O . PHE A 1 205 ? -17.684 10.772 3.094 1.00 97.62 205 PHE A O 1
ATOM 1545 N N . GLY A 1 206 ? -18.389 12.205 4.679 1.00 96.44 206 GLY A N 1
ATOM 1546 C CA . GLY A 1 206 ? -19.784 11.772 4.633 1.00 96.44 206 GLY A CA 1
ATOM 1547 C C . GLY A 1 206 ? -20.044 10.414 5.289 1.00 96.44 206 GLY A C 1
ATOM 1548 O O . GLY A 1 206 ? -21.046 9.791 4.949 1.00 96.44 206 GLY A O 1
ATOM 1549 N N . TYR A 1 207 ? -19.165 9.957 6.193 1.00 98.19 207 TYR A N 1
ATOM 1550 C CA . TYR A 1 207 ? -19.403 8.770 7.015 1.00 98.19 207 TYR A CA 1
ATOM 1551 C C . TYR A 1 207 ? -20.814 8.778 7.628 1.00 98.19 207 TYR A C 1
ATOM 1553 O O . TYR A 1 207 ? -21.243 9.766 8.230 1.00 98.19 207 TYR A O 1
ATOM 1561 N N . ASP A 1 208 ? -21.514 7.660 7.459 1.00 96.94 208 ASP A N 1
ATOM 1562 C CA . ASP A 1 208 ? -22.910 7.457 7.826 1.00 96.94 208 ASP A CA 1
ATOM 1563 C C . ASP A 1 208 ? -23.054 6.090 8.498 1.00 96.94 208 ASP A C 1
ATOM 1565 O O . ASP A 1 208 ? -22.793 5.055 7.890 1.00 96.94 208 ASP A O 1
ATOM 1569 N N . GLU A 1 209 ? -23.506 6.073 9.751 1.00 95.69 209 GLU A N 1
ATOM 1570 C CA . GLU A 1 209 ? -23.654 4.847 10.544 1.00 95.69 209 GLU A CA 1
ATOM 1571 C C . GLU A 1 209 ? -24.620 3.825 9.915 1.00 95.69 209 GLU A C 1
ATOM 1573 O O . GLU A 1 209 ? -24.561 2.635 10.233 1.00 95.69 209 GLU A O 1
ATOM 1578 N N . THR A 1 210 ? -25.493 4.249 8.994 1.00 96.06 210 THR A N 1
ATOM 1579 C CA . THR A 1 210 ? -26.411 3.348 8.279 1.00 96.06 210 THR A CA 1
ATOM 1580 C C . THR A 1 210 ? -25.746 2.563 7.143 1.00 96.06 210 THR A C 1
ATOM 1582 O O . THR A 1 210 ? -26.350 1.625 6.613 1.00 96.06 210 THR A O 1
ATOM 1585 N N . GLN A 1 211 ? -24.507 2.907 6.781 1.00 96.50 211 GLN A N 1
ATOM 1586 C CA . GLN A 1 211 ? -23.711 2.249 5.746 1.00 96.50 211 GLN A CA 1
ATOM 1587 C C . GLN A 1 211 ? -22.589 1.418 6.373 1.00 96.50 211 GLN A C 1
ATOM 1589 O O . GLN A 1 211 ? -22.014 1.805 7.381 1.00 96.50 211 GLN A O 1
ATOM 1594 N N . SER A 1 212 ? -22.253 0.281 5.760 1.00 97.56 212 SER A N 1
ATOM 1595 C CA . SER A 1 212 ? -21.135 -0.563 6.199 1.00 97.56 212 SER A CA 1
ATOM 1596 C C . SER A 1 212 ? -19.863 -0.217 5.427 1.00 97.56 212 SER A C 1
ATOM 1598 O O . SER A 1 212 ? -19.863 -0.240 4.194 1.00 97.56 212 SER A O 1
ATOM 1600 N N . TYR A 1 213 ? -18.769 0.032 6.146 1.00 98.50 213 TYR A N 1
ATOM 1601 C CA . TYR A 1 213 ? -17.468 0.360 5.560 1.00 98.50 213 TYR A CA 1
ATOM 1602 C C . TYR A 1 213 ? -16.463 -0.784 5.718 1.00 98.50 213 TYR A C 1
ATOM 1604 O O . TYR A 1 213 ? -16.483 -1.529 6.702 1.00 98.50 213 TYR A O 1
ATOM 1612 N N . ASN A 1 214 ? -15.555 -0.912 4.746 1.00 98.50 214 ASN A N 1
ATOM 1613 C CA . ASN A 1 214 ? -14.344 -1.715 4.923 1.00 98.50 214 ASN A CA 1
ATOM 1614 C C . ASN A 1 214 ? -13.468 -1.074 6.009 1.00 98.50 214 ASN A C 1
ATOM 1616 O O . ASN A 1 214 ? -13.490 0.150 6.173 1.00 98.50 214 ASN A O 1
ATOM 1620 N N . ILE A 1 215 ? -12.672 -1.879 6.713 1.00 98.69 215 ILE A N 1
ATOM 1621 C CA . ILE A 1 215 ? -11.799 -1.392 7.787 1.00 98.69 215 ILE A CA 1
ATOM 1622 C C . ILE A 1 215 ? -10.353 -1.867 7.615 1.00 98.69 215 ILE A C 1
ATOM 1624 O O . ILE A 1 215 ? -10.083 -3.040 7.342 1.00 98.69 215 ILE A O 1
ATOM 1628 N N . LEU A 1 216 ? -9.414 -0.935 7.776 1.00 98.69 216 LEU A N 1
ATOM 1629 C CA . LEU A 1 216 ? -7.974 -1.173 7.740 1.00 98.69 216 LEU A CA 1
ATOM 1630 C C . LEU A 1 216 ? -7.357 -0.889 9.111 1.00 98.69 216 LEU A C 1
ATOM 1632 O O . LEU A 1 216 ? -7.397 0.240 9.588 1.00 98.69 216 LEU A O 1
ATOM 1636 N N . TYR A 1 217 ? -6.701 -1.885 9.696 1.00 98.75 217 TYR A N 1
ATOM 1637 C CA . TYR A 1 217 ? -5.810 -1.698 10.839 1.00 98.75 217 TYR A CA 1
ATOM 1638 C C . TYR A 1 217 ? -4.388 -1.446 10.327 1.00 98.75 217 TYR A C 1
ATOM 1640 O O . TYR A 1 217 ? -3.823 -2.291 9.627 1.00 98.75 217 TYR A O 1
ATOM 1648 N N . LEU A 1 218 ? -3.820 -0.277 10.629 1.00 98.38 218 LEU A N 1
ATOM 1649 C CA . LEU A 1 218 ? -2.557 0.191 10.055 1.00 98.38 218 LEU A CA 1
ATOM 1650 C C . LEU A 1 218 ? -1.516 0.486 11.142 1.00 98.38 218 LEU A C 1
ATOM 1652 O O . LEU A 1 218 ? -1.613 1.469 11.872 1.00 98.38 218 LEU A O 1
ATOM 1656 N N . MET A 1 219 ? -0.498 -0.369 11.223 1.00 97.81 219 MET A N 1
ATOM 1657 C CA . MET A 1 219 ? 0.504 -0.364 12.290 1.00 97.81 219 MET A CA 1
ATOM 1658 C C . MET A 1 219 ? 1.774 0.420 11.915 1.00 97.81 219 MET A C 1
ATOM 1660 O O . MET A 1 219 ? 2.281 0.324 10.791 1.00 97.81 219 MET A O 1
ATOM 1664 N N . HIS A 1 220 ? 2.306 1.194 12.860 1.00 95.00 220 HIS A N 1
ATOM 1665 C CA . HIS A 1 220 ? 3.546 1.971 12.720 1.00 95.00 220 HIS A CA 1
ATOM 1666 C C . HIS A 1 220 ? 4.820 1.114 12.915 1.00 95.00 220 HIS A C 1
ATOM 1668 O O . HIS A 1 220 ? 4.748 -0.090 13.168 1.00 95.00 220 HIS A O 1
ATOM 1674 N N . GLY A 1 221 ? 6.003 1.723 12.757 1.00 90.94 221 GLY A N 1
ATOM 1675 C CA . GLY A 1 221 ? 7.308 1.076 12.948 1.00 90.94 221 GLY A CA 1
ATOM 1676 C C . GLY A 1 221 ? 7.870 1.207 14.370 1.00 90.94 221 GLY A C 1
ATOM 1677 O O . GLY A 1 221 ? 7.272 1.821 15.244 1.00 90.94 221 GLY A O 1
ATOM 1678 N N . THR A 1 222 ? 9.044 0.622 14.626 1.00 88.50 222 THR A N 1
ATOM 1679 C CA . THR A 1 222 ? 9.751 0.806 15.908 1.00 88.50 222 THR A CA 1
ATOM 1680 C C . THR A 1 222 ? 10.089 2.281 16.129 1.00 88.50 222 THR A C 1
ATOM 1682 O O . THR A 1 222 ? 10.708 2.889 15.261 1.00 88.50 222 THR A O 1
ATOM 1685 N N . GLY A 1 223 ? 9.769 2.807 17.313 1.00 88.00 223 GLY A N 1
ATOM 1686 C CA . GLY A 1 223 ? 10.065 4.192 17.705 1.00 88.00 223 GLY A CA 1
ATOM 1687 C C . GLY A 1 223 ? 8.984 5.214 17.345 1.00 88.00 223 GLY A C 1
ATOM 1688 O O . GLY A 1 223 ? 9.142 6.381 17.684 1.00 88.00 223 GLY A O 1
ATOM 1689 N N . ASP A 1 224 ? 7.910 4.769 16.698 1.00 92.31 224 ASP A N 1
ATOM 1690 C CA . ASP A 1 224 ? 6.713 5.561 16.419 1.00 92.31 224 ASP A CA 1
ATOM 1691 C C . ASP A 1 224 ? 5.550 5.143 17.347 1.00 92.31 224 ASP A C 1
ATOM 1693 O O . ASP A 1 224 ? 5.709 4.253 18.188 1.00 92.31 224 ASP A O 1
ATOM 1697 N N . ASP A 1 225 ? 4.379 5.756 17.166 1.00 93.75 225 ASP A N 1
ATOM 1698 C CA . ASP A 1 225 ? 3.163 5.553 17.961 1.00 93.75 225 ASP A CA 1
ATOM 1699 C C . ASP A 1 225 ? 1.884 5.547 17.086 1.00 93.75 225 ASP A C 1
ATOM 1701 O O . ASP A 1 225 ? 1.939 5.573 15.847 1.00 93.75 225 ASP A O 1
ATOM 1705 N N . GLU A 1 226 ? 0.708 5.497 17.719 1.00 96.31 226 GLU A N 1
ATOM 1706 C CA . GLU A 1 226 ? -0.602 5.538 17.057 1.00 96.31 226 GLU A CA 1
ATOM 1707 C C . GLU A 1 226 ? -0.832 6.796 16.200 1.00 96.31 226 GLU A C 1
ATOM 1709 O O . GLU A 1 226 ? -1.678 6.784 15.296 1.00 96.31 226 GLU A O 1
ATOM 1714 N N . GLU A 1 227 ? -0.083 7.875 16.446 1.00 97.12 227 GLU A N 1
ATOM 1715 C CA . GLU A 1 227 ? -0.209 9.152 15.747 1.00 97.12 227 GLU A CA 1
ATOM 1716 C C . GLU A 1 227 ? 0.541 9.176 14.410 1.00 97.12 227 GLU A C 1
ATOM 1718 O O . GLU A 1 227 ? 0.210 9.982 13.528 1.00 97.12 227 GLU A O 1
ATOM 1723 N N . TYR A 1 228 ? 1.500 8.261 14.221 1.00 95.94 228 TYR A N 1
ATOM 1724 C CA . TYR A 1 228 ? 2.433 8.231 13.094 1.00 95.94 228 TYR A CA 1
ATOM 1725 C C . TYR A 1 228 ? 1.778 8.460 11.731 1.00 95.94 228 TYR A C 1
ATOM 1727 O O . TYR A 1 228 ? 2.202 9.326 10.963 1.00 95.94 228 TYR A O 1
ATOM 1735 N N . TRP A 1 229 ? 0.747 7.676 11.415 1.00 95.50 229 TRP A N 1
ATOM 1736 C CA . TRP A 1 229 ? 0.172 7.644 10.074 1.00 95.50 229 TRP A CA 1
ATOM 1737 C C . TRP A 1 229 ? -0.742 8.831 9.780 1.00 95.50 229 TRP A C 1
ATOM 1739 O O . TRP A 1 229 ? -0.753 9.279 8.638 1.00 95.50 229 TRP A O 1
ATOM 1749 N N . LEU A 1 230 ? -1.498 9.330 10.764 1.00 95.25 230 LEU A N 1
ATOM 1750 C CA . LEU A 1 230 ? -2.596 10.282 10.535 1.00 95.25 230 LEU A CA 1
ATOM 1751 C C . LEU A 1 230 ? -2.337 11.689 11.092 1.00 95.25 230 LEU A C 1
ATOM 1753 O O . LEU A 1 230 ? -2.869 12.653 10.540 1.00 95.25 230 LEU A O 1
ATOM 1757 N N . LYS A 1 231 ? -1.522 11.827 12.145 1.00 94.31 231 LYS A N 1
ATOM 1758 C CA . LYS A 1 231 ? -1.184 13.118 12.770 1.00 94.31 231 LYS A CA 1
ATOM 1759 C C . 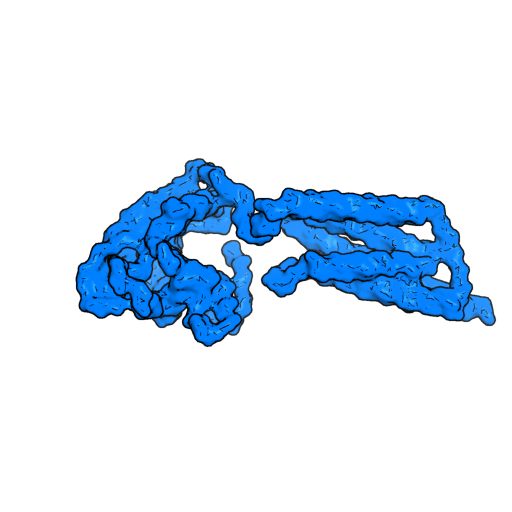LYS A 1 231 ? 0.261 13.531 12.511 1.00 94.31 231 LYS A C 1
ATOM 1761 O O . LYS A 1 231 ? 0.483 14.662 12.090 1.00 94.31 231 LYS A O 1
ATOM 1766 N N . THR A 1 232 ? 1.229 12.634 12.709 1.00 93.12 232 THR A N 1
ATOM 1767 C CA . THR A 1 232 ? 2.656 12.931 12.467 1.00 93.12 232 THR A CA 1
ATOM 1768 C C . THR A 1 232 ? 2.943 13.103 10.974 1.00 93.12 232 THR A C 1
ATOM 1770 O O . THR A 1 232 ? 3.744 13.950 10.583 1.00 93.12 232 THR A O 1
ATOM 1773 N N . HIS A 1 233 ? 2.238 12.345 10.128 1.00 90.56 233 HIS A N 1
ATOM 1774 C CA . HIS A 1 233 ? 2.328 12.408 8.667 1.00 90.56 233 HIS A CA 1
ATOM 1775 C C . HIS A 1 233 ? 0.960 12.752 8.039 1.00 90.56 233 HIS A C 1
ATOM 1777 O O . HIS A 1 233 ? 0.359 11.916 7.357 1.00 90.56 233 HIS A O 1
ATOM 1783 N N . PRO A 1 234 ? 0.449 13.986 8.228 1.00 89.38 234 PRO A N 1
ATOM 1784 C CA . PRO A 1 234 ? -0.909 14.371 7.827 1.00 89.38 234 PRO A CA 1
ATOM 1785 C C . PRO A 1 234 ? -1.144 14.300 6.309 1.00 89.38 234 PRO A C 1
ATOM 1787 O O . PRO A 1 234 ? -2.284 14.188 5.857 1.00 89.38 234 PRO A O 1
ATOM 1790 N N . GLN A 1 235 ? -0.079 14.297 5.502 1.00 88.19 235 GLN A N 1
ATOM 1791 C CA . GLN A 1 235 ? -0.160 14.074 4.058 1.00 88.19 235 GLN A CA 1
ATOM 1792 C C . GLN A 1 235 ? -0.782 12.721 3.689 1.00 88.19 235 GLN A C 1
ATOM 1794 O O . GLN A 1 235 ? -1.392 12.609 2.630 1.00 88.19 235 GLN A O 1
ATOM 1799 N N . ASN A 1 236 ? -0.683 11.705 4.553 1.00 91.62 236 ASN A N 1
ATOM 1800 C CA . ASN A 1 236 ? -1.307 10.409 4.293 1.00 91.62 236 ASN A CA 1
ATOM 1801 C C . ASN A 1 236 ? -2.832 10.528 4.310 1.00 91.62 236 ASN A C 1
ATOM 1803 O O . ASN A 1 236 ? -3.496 9.990 3.429 1.00 91.62 236 ASN A O 1
ATOM 1807 N N . LYS A 1 237 ? -3.382 11.293 5.263 1.00 93.31 237 LYS A N 1
ATOM 1808 C CA . LYS A 1 237 ? -4.815 11.600 5.310 1.00 93.31 237 LYS A CA 1
ATOM 1809 C C . LYS A 1 237 ? -5.256 12.330 4.041 1.00 93.31 237 LYS A C 1
ATOM 1811 O O . LYS A 1 237 ? -6.252 11.946 3.442 1.00 93.31 237 LYS A O 1
ATOM 1816 N N . ILE A 1 238 ? -4.496 13.340 3.610 1.00 90.88 238 ILE A N 1
ATOM 1817 C CA . ILE A 1 238 ? -4.782 14.087 2.372 1.00 90.88 238 ILE A CA 1
ATOM 1818 C C . ILE A 1 238 ? -4.807 13.141 1.167 1.00 90.88 238 ILE A C 1
ATOM 1820 O O . ILE A 1 238 ? -5.726 13.205 0.355 1.00 90.88 238 ILE A O 1
ATOM 1824 N N . MET A 1 239 ? -3.832 12.236 1.073 1.00 90.44 239 MET A N 1
ATOM 1825 C CA . MET A 1 239 ? -3.774 11.237 0.009 1.00 90.44 239 MET A CA 1
ATOM 1826 C C . MET A 1 239 ? -5.014 10.334 0.019 1.00 90.44 239 MET A C 1
ATOM 1828 O O . MET A 1 239 ? -5.630 10.153 -1.028 1.00 90.44 239 MET A O 1
ATOM 1832 N N . ILE A 1 240 ? -5.421 9.826 1.187 1.00 93.56 240 ILE A N 1
ATOM 1833 C CA . ILE A 1 240 ? -6.629 8.998 1.337 1.00 93.56 240 ILE A CA 1
ATOM 1834 C C . ILE A 1 240 ? -7.881 9.778 0.910 1.00 93.56 240 ILE A C 1
ATOM 1836 O O . ILE A 1 240 ? -8.660 9.281 0.098 1.00 93.56 240 ILE A O 1
ATOM 1840 N N . ASP A 1 241 ? -8.039 11.018 1.383 1.00 95.06 241 ASP A N 1
ATOM 1841 C CA . ASP A 1 241 ? -9.172 11.882 1.031 1.00 95.06 241 ASP A CA 1
ATOM 1842 C C . ASP A 1 241 ? -9.258 12.112 -0.486 1.00 95.06 241 ASP A C 1
ATOM 1844 O O . ASP A 1 241 ? -10.337 12.042 -1.074 1.00 95.06 241 ASP A O 1
ATOM 1848 N N . GLN A 1 242 ? -8.119 12.362 -1.139 1.00 91.69 242 GLN A N 1
ATOM 1849 C CA . GLN A 1 242 ? -8.054 12.567 -2.587 1.00 91.69 242 GLN A CA 1
ATOM 1850 C C . GLN A 1 242 ? -8.386 11.288 -3.362 1.00 91.69 242 GLN A C 1
ATOM 1852 O O . GLN A 1 242 ? -9.104 11.352 -4.359 1.00 91.69 242 GLN A O 1
ATOM 1857 N N . MET A 1 243 ? -7.887 10.131 -2.919 1.00 91.00 243 MET A N 1
ATOM 1858 C CA . MET A 1 243 ? -8.184 8.844 -3.557 1.00 91.00 243 MET A CA 1
ATOM 1859 C C . MET A 1 243 ? -9.677 8.500 -3.456 1.00 91.00 243 MET A C 1
ATOM 1861 O O . MET A 1 243 ? -10.264 8.066 -4.447 1.00 91.00 243 MET A O 1
ATOM 1865 N N . ILE A 1 244 ? -10.311 8.762 -2.307 1.00 93.12 244 ILE A N 1
ATOM 1866 C CA . ILE A 1 244 ? -11.756 8.557 -2.115 1.00 93.12 244 ILE A CA 1
ATOM 1867 C C . ILE A 1 244 ? -12.568 9.535 -2.971 1.00 93.12 244 ILE A C 1
ATOM 1869 O O . ILE A 1 244 ? -13.455 9.114 -3.709 1.00 93.12 244 ILE A O 1
ATOM 1873 N N . ALA A 1 245 ? -12.252 10.834 -2.933 1.00 92.00 245 ALA A N 1
ATOM 1874 C CA . ALA A 1 245 ? -12.988 11.855 -3.689 1.00 92.00 245 ALA A CA 1
ATOM 1875 C C . ALA A 1 245 ? -12.930 11.635 -5.212 1.00 92.00 245 ALA A C 1
ATOM 1877 O O . ALA A 1 245 ? -13.841 12.021 -5.947 1.00 92.00 245 ALA A O 1
ATOM 1878 N N . ARG A 1 246 ? -11.859 10.999 -5.696 1.00 88.69 246 ARG A N 1
ATOM 1879 C CA . ARG A 1 246 ? -11.678 10.636 -7.109 1.00 88.69 246 ARG A CA 1
ATOM 1880 C C . ARG A 1 246 ? -12.312 9.298 -7.486 1.00 88.69 246 ARG A C 1
ATOM 1882 O O . ARG A 1 246 ? -12.435 9.026 -8.677 1.00 88.69 246 ARG A O 1
ATOM 1889 N N . GLY A 1 247 ? -12.728 8.494 -6.507 1.00 88.88 247 GLY A N 1
ATOM 1890 C CA . GLY A 1 247 ? -13.251 7.146 -6.726 1.00 88.88 247 GLY A CA 1
ATOM 1891 C C . GLY A 1 247 ? -12.174 6.117 -7.079 1.00 88.88 247 GLY A C 1
ATOM 1892 O O . GLY A 1 247 ? -12.490 5.101 -7.689 1.00 88.88 247 GLY A O 1
ATOM 1893 N N . ASP A 1 248 ? -10.911 6.380 -6.725 1.00 87.62 248 ASP A N 1
ATOM 1894 C CA . ASP A 1 248 ? -9.807 5.432 -6.928 1.00 87.62 248 ASP A CA 1
ATOM 1895 C C . ASP A 1 248 ? -9.808 4.319 -5.865 1.00 87.62 248 ASP A C 1
ATOM 1897 O O . ASP A 1 248 ? -9.307 3.222 -6.111 1.00 87.62 248 ASP A O 1
ATOM 1901 N N . ILE A 1 249 ? -10.367 4.606 -4.683 1.00 91.06 249 ILE A N 1
ATOM 1902 C CA . ILE A 1 249 ? -10.669 3.629 -3.630 1.00 91.06 249 ILE A CA 1
ATOM 1903 C C . ILE A 1 249 ? -12.063 3.889 -3.064 1.00 91.06 249 ILE A C 1
ATOM 1905 O O . ILE A 1 249 ? -12.517 5.034 -3.013 1.00 91.06 249 ILE A O 1
ATOM 1909 N N . ASP A 1 250 ? -12.713 2.828 -2.590 1.00 92.94 250 ASP A N 1
ATOM 1910 C CA . ASP A 1 250 ? -13.961 2.948 -1.841 1.00 92.94 250 ASP A CA 1
ATOM 1911 C C . ASP A 1 250 ? -13.725 3.653 -0.491 1.00 92.94 250 ASP A C 1
ATOM 1913 O O . ASP A 1 250 ? -12.672 3.457 0.129 1.00 92.94 250 ASP A O 1
ATOM 1917 N N . PRO A 1 251 ? -14.704 4.428 0.017 1.00 97.19 251 PRO A N 1
ATOM 1918 C CA . PRO A 1 251 ? -14.682 4.932 1.386 1.00 97.19 251 PRO A CA 1
ATOM 1919 C C . PRO A 1 251 ? -14.434 3.807 2.401 1.00 97.19 251 PRO A C 1
ATOM 1921 O O . PRO A 1 251 ? -15.105 2.773 2.384 1.00 97.19 251 PRO A O 1
ATOM 1924 N N . LEU A 1 252 ? -13.485 4.018 3.311 1.00 98.31 252 LEU A N 1
ATOM 1925 C CA . LEU A 1 252 ? -13.078 3.034 4.314 1.00 98.31 252 LEU A CA 1
ATOM 1926 C C . LEU A 1 252 ? -12.728 3.695 5.648 1.00 98.31 252 LEU A C 1
ATOM 1928 O O . LEU A 1 252 ? -12.350 4.866 5.689 1.00 98.31 252 LEU A O 1
ATOM 1932 N N . ILE A 1 253 ? -12.805 2.913 6.722 1.00 98.81 253 ILE A N 1
ATOM 1933 C CA . ILE A 1 253 ? -12.339 3.284 8.060 1.00 98.81 253 ILE A CA 1
ATOM 1934 C C . ILE A 1 253 ? -10.885 2.829 8.211 1.00 98.81 253 ILE A C 1
ATOM 1936 O O . ILE A 1 253 ? -10.532 1.725 7.791 1.00 98.81 253 ILE A O 1
ATOM 1940 N N . ILE A 1 254 ? -10.036 3.650 8.831 1.00 98.81 254 ILE A N 1
ATOM 1941 C CA . ILE A 1 254 ? -8.648 3.268 9.140 1.00 98.81 254 ILE A CA 1
ATOM 1942 C C . ILE A 1 254 ? -8.401 3.456 10.629 1.00 98.81 254 ILE A C 1
ATOM 1944 O O . ILE A 1 254 ? -8.605 4.549 11.143 1.00 98.81 254 ILE A O 1
ATOM 1948 N N . VAL A 1 255 ? -7.935 2.409 11.304 1.00 98.81 255 VAL A N 1
ATOM 1949 C CA . VAL A 1 255 ? -7.574 2.420 12.725 1.00 98.81 255 VAL A CA 1
ATOM 1950 C C . VAL A 1 255 ? -6.062 2.267 12.843 1.00 98.81 255 VAL A C 1
ATOM 1952 O O . VAL A 1 255 ? -5.497 1.300 12.329 1.00 98.81 255 VAL A O 1
ATOM 1955 N N . THR A 1 256 ? -5.393 3.198 13.519 1.00 98.56 256 THR A N 1
ATOM 1956 C CA . THR A 1 256 ? -3.938 3.173 13.730 1.00 98.56 256 THR A CA 1
ATOM 1957 C C . THR A 1 256 ? -3.638 2.947 15.210 1.00 98.56 256 THR A C 1
ATOM 1959 O O . THR A 1 256 ? -3.638 3.901 15.981 1.00 98.56 256 THR A O 1
ATOM 1962 N N . PRO A 1 257 ? -3.456 1.690 15.649 1.00 97.75 257 PRO A N 1
ATOM 1963 C CA . PRO A 1 257 ? -3.080 1.374 17.025 1.00 97.75 257 PRO A CA 1
ATOM 1964 C C . PRO A 1 257 ? -1.557 1.400 17.217 1.00 97.75 257 PRO A C 1
ATOM 1966 O O . PRO A 1 257 ? -0.799 1.516 16.252 1.00 97.75 257 PRO A O 1
ATOM 1969 N N . THR A 1 258 ? -1.120 1.202 18.461 1.00 94.88 258 THR A N 1
ATOM 1970 C CA . THR A 1 258 ? 0.279 0.918 18.805 1.00 94.88 258 THR A CA 1
ATOM 1971 C C . THR A 1 258 ? 0.443 -0.509 19.322 1.00 94.88 258 THR A C 1
ATOM 1973 O O . THR A 1 258 ? -0.430 -1.017 20.023 1.00 94.88 258 THR A O 1
ATOM 1976 N N . PHE A 1 259 ? 1.553 -1.180 18.998 1.00 92.38 259 PHE A N 1
ATOM 1977 C CA . PHE A 1 259 ? 1.906 -2.478 19.603 1.00 92.38 259 PHE A CA 1
ATOM 1978 C C . PHE A 1 259 ? 2.658 -2.327 20.935 1.00 92.38 259 PHE A C 1
ATOM 1980 O O . PHE A 1 259 ? 2.930 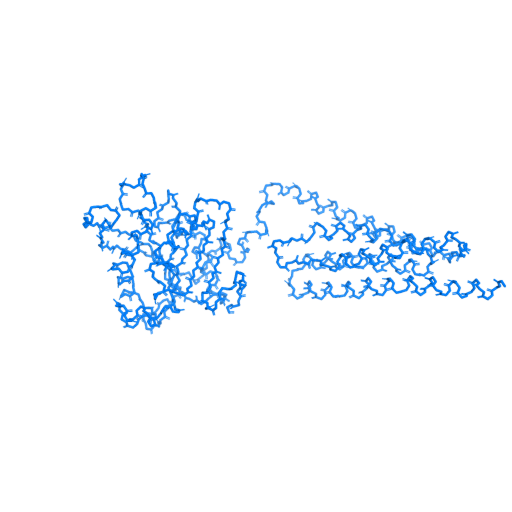-3.328 21.595 1.00 92.38 259 PHE A O 1
ATOM 1987 N N . TYR A 1 260 ? 3.019 -1.101 21.324 1.00 91.31 260 TYR A N 1
ATOM 1988 C CA . TYR A 1 260 ? 3.663 -0.831 22.604 1.00 91.31 260 TYR A CA 1
ATOM 1989 C C . TYR A 1 260 ? 2.664 -0.914 23.760 1.00 91.31 260 TYR A C 1
ATOM 1991 O O . TYR A 1 260 ? 1.466 -0.674 23.595 1.00 91.31 260 TYR A O 1
ATOM 1999 N N . VAL A 1 261 ? 3.169 -1.256 24.940 1.00 85.69 261 VAL A N 1
ATOM 2000 C CA . VAL A 1 261 ? 2.426 -1.231 26.201 1.00 85.69 261 VAL A CA 1
ATOM 2001 C C . VAL A 1 261 ? 3.215 -0.334 27.156 1.00 85.69 261 VAL A C 1
ATOM 2003 O O . VAL A 1 261 ? 4.126 -0.799 27.831 1.00 85.69 261 VAL A O 1
ATOM 2006 N N . GLU A 1 262 ? 2.886 0.962 27.173 1.00 71.69 262 GLU A N 1
ATOM 2007 C CA . GLU A 1 262 ? 3.588 1.989 27.970 1.00 71.69 262 GLU A CA 1
ATOM 2008 C C . GLU A 1 262 ? 5.127 2.005 27.732 1.00 71.69 262 GLU A C 1
ATOM 2010 O O . GLU A 1 262 ? 5.602 1.588 26.672 1.00 71.69 262 GLU A O 1
ATOM 2015 N N . ASP A 1 263 ? 5.918 2.515 28.687 1.00 62.81 263 ASP A N 1
ATOM 2016 C CA . ASP A 1 263 ? 7.384 2.685 28.587 1.00 62.81 263 ASP A CA 1
ATOM 2017 C C . ASP A 1 263 ? 8.188 1.359 28.665 1.00 62.81 263 ASP A C 1
ATOM 2019 O O . ASP A 1 263 ? 9.416 1.363 28.553 1.00 62.81 263 ASP A O 1
ATOM 2023 N N . ASP A 1 264 ? 7.529 0.208 28.840 1.00 52.56 264 ASP A N 1
ATOM 2024 C CA . ASP A 1 264 ? 8.151 -1.044 29.313 1.00 52.56 264 ASP A CA 1
ATOM 2025 C C . ASP A 1 264 ? 8.907 -1.867 28.244 1.00 52.56 264 ASP A C 1
ATOM 2027 O O . ASP A 1 264 ? 9.401 -2.958 28.529 1.00 52.56 264 ASP A O 1
ATOM 2031 N N . CYS A 1 265 ? 9.022 -1.404 26.995 1.00 54.59 265 CYS A N 1
ATOM 2032 C CA . CYS A 1 265 ? 9.170 -2.352 25.881 1.00 54.59 265 CYS A CA 1
ATOM 2033 C C . CYS A 1 265 ? 10.392 -2.170 24.962 1.00 54.59 265 CYS A C 1
ATOM 2035 O O . CYS A 1 265 ? 10.286 -2.333 23.743 1.00 54.59 265 CYS A O 1
ATOM 2037 N N . MET A 1 266 ? 11.563 -1.842 25.511 1.00 56.69 266 MET A N 1
ATOM 2038 C CA . MET A 1 266 ? 12.801 -1.748 24.716 1.00 56.69 266 MET A CA 1
ATOM 2039 C C . MET A 1 266 ? 13.555 -3.083 24.555 1.00 56.69 266 MET A C 1
ATOM 2041 O O . MET A 1 266 ? 14.375 -3.185 23.642 1.00 56.69 266 MET A O 1
ATOM 2045 N N . ASP A 1 267 ? 13.263 -4.109 25.366 1.00 62.34 267 ASP A N 1
ATOM 2046 C CA . ASP A 1 267 ? 14.129 -5.299 25.450 1.00 62.34 267 ASP A CA 1
ATOM 2047 C C . ASP A 1 267 ? 13.684 -6.494 24.576 1.00 62.34 267 ASP A C 1
ATOM 2049 O O . ASP A 1 267 ? 14.544 -7.217 24.069 1.00 62.34 267 ASP A O 1
ATOM 2053 N N . ASP A 1 268 ? 12.378 -6.690 24.329 1.00 75.81 268 ASP A N 1
ATOM 2054 C CA . ASP A 1 268 ? 11.857 -7.753 23.442 1.00 75.81 268 ASP A CA 1
ATOM 2055 C C . ASP A 1 268 ? 10.688 -7.267 22.565 1.00 75.81 268 ASP A C 1
ATOM 2057 O O . ASP A 1 268 ? 9.502 -7.412 22.875 1.00 75.81 268 ASP A O 1
ATOM 2061 N N . LEU A 1 269 ? 11.042 -6.676 21.423 1.00 80.88 269 LEU A N 1
ATOM 2062 C CA . LEU A 1 269 ? 10.072 -6.188 20.442 1.00 80.88 269 LEU A CA 1
ATOM 2063 C C . LEU A 1 269 ? 9.281 -7.317 19.766 1.00 80.88 269 LEU A C 1
ATOM 2065 O O . LEU A 1 269 ? 8.177 -7.067 19.284 1.00 80.88 269 LEU A O 1
ATOM 2069 N N . ASP A 1 270 ? 9.811 -8.541 19.696 1.00 84.19 270 ASP A N 1
ATOM 2070 C CA . ASP A 1 270 ? 9.106 -9.649 19.048 1.00 84.19 270 ASP A CA 1
ATOM 2071 C C . ASP A 1 270 ? 7.917 -10.085 19.907 1.00 84.19 270 ASP A C 1
ATOM 2073 O O . ASP A 1 270 ? 6.807 -10.221 19.380 1.00 84.19 270 ASP A O 1
ATOM 2077 N N . GLN A 1 271 ? 8.106 -10.199 21.225 1.00 86.31 271 GLN A N 1
ATOM 2078 C CA . GLN A 1 271 ? 7.029 -10.547 22.153 1.00 86.31 271 GLN A CA 1
ATOM 2079 C C . GLN A 1 271 ? 5.850 -9.565 22.074 1.00 86.31 271 GLN A C 1
ATOM 2081 O O . GLN A 1 271 ? 4.696 -10.005 22.066 1.00 86.31 271 GLN A O 1
ATOM 2086 N N . LEU A 1 272 ? 6.109 -8.260 21.930 1.00 89.38 272 LEU A N 1
ATOM 2087 C CA . LEU A 1 272 ? 5.059 -7.252 21.713 1.00 89.38 272 LEU A CA 1
ATOM 2088 C C . LEU A 1 272 ? 4.250 -7.546 20.449 1.00 89.38 272 LEU A C 1
ATOM 2090 O O . LEU A 1 272 ? 3.022 -7.601 20.478 1.00 89.38 272 LEU A O 1
ATOM 2094 N N . THR A 1 273 ? 4.940 -7.790 19.333 1.00 91.19 273 THR A N 1
ATOM 2095 C CA . THR A 1 273 ? 4.276 -8.032 18.045 1.00 91.19 273 THR A CA 1
ATOM 2096 C C . THR A 1 273 ? 3.491 -9.342 17.989 1.00 91.19 273 THR A C 1
ATOM 2098 O O . THR A 1 273 ? 2.531 -9.419 17.225 1.00 91.19 273 THR A O 1
ATOM 2101 N N . TYR A 1 274 ? 3.865 -10.365 18.769 1.00 89.81 274 TYR A N 1
ATOM 2102 C CA . TYR A 1 274 ? 3.079 -11.597 18.921 1.00 89.81 274 TYR A CA 1
ATOM 2103 C C . TYR A 1 274 ? 1.875 -11.406 19.840 1.00 89.81 274 TYR A C 1
ATOM 2105 O O . TYR A 1 274 ? 0.778 -11.871 19.528 1.00 89.81 274 TYR A O 1
ATOM 2113 N N . SER A 1 275 ? 2.079 -10.719 20.962 1.00 91.81 275 SER A N 1
ATOM 2114 C CA . SER A 1 275 ? 1.051 -10.533 21.992 1.00 91.81 275 SER A CA 1
ATOM 2115 C C . SER A 1 275 ? -0.047 -9.572 21.550 1.00 91.81 275 SER A C 1
ATOM 2117 O O . SER A 1 275 ? -1.184 -9.705 21.995 1.00 91.81 275 SER A O 1
ATOM 2119 N N . PHE A 1 276 ? 0.256 -8.669 20.610 1.00 95.62 276 PHE A N 1
ATOM 2120 C CA . PHE A 1 276 ? -0.731 -7.773 20.010 1.00 95.62 276 PHE A CA 1
ATOM 2121 C C . PHE A 1 276 ? -1.917 -8.520 19.373 1.00 95.62 276 PHE A C 1
ATOM 2123 O O . PHE A 1 276 ? -2.986 -7.942 19.230 1.00 95.62 276 PHE A O 1
ATOM 2130 N N . ARG A 1 277 ? -1.796 -9.818 19.053 1.00 96.06 277 ARG A N 1
ATOM 2131 C CA . ARG A 1 277 ? -2.921 -10.629 18.561 1.00 96.06 277 ARG A CA 1
ATOM 2132 C C . ARG A 1 277 ? -4.062 -10.692 19.576 1.00 96.06 277 ARG A C 1
ATOM 2134 O O . ARG A 1 277 ? -5.221 -10.718 19.181 1.00 96.06 277 ARG A O 1
ATOM 2141 N N . GLU A 1 278 ? -3.725 -10.754 20.863 1.00 96.94 278 GLU A N 1
ATOM 2142 C CA . GLU A 1 278 ? -4.704 -10.864 21.941 1.00 96.94 278 GLU A CA 1
ATOM 2143 C C . GLU A 1 278 ? -5.407 -9.523 22.120 1.00 96.94 278 GLU A C 1
ATOM 2145 O O . GLU A 1 278 ? -6.629 -9.470 22.115 1.00 96.94 278 GLU A O 1
ATOM 2150 N N . GLU A 1 279 ? -4.643 -8.430 22.158 1.00 97.00 279 GLU A N 1
ATOM 2151 C CA . GLU A 1 279 ? -5.188 -7.069 22.189 1.00 97.00 279 GLU A CA 1
ATOM 2152 C C . GLU A 1 279 ? -6.082 -6.788 20.975 1.00 97.00 279 GLU A C 1
ATOM 2154 O O . GLU A 1 279 ? -7.191 -6.272 21.116 1.00 97.00 279 GLU A O 1
ATOM 2159 N N . LEU A 1 280 ? -5.631 -7.174 19.779 1.00 97.56 280 LEU A N 1
ATOM 2160 C CA . LEU A 1 280 ? -6.371 -6.991 18.537 1.00 97.56 280 LEU A CA 1
ATOM 2161 C C . LEU A 1 280 ? -7.733 -7.691 18.593 1.00 97.56 280 LEU A C 1
ATOM 2163 O O . LEU A 1 280 ? -8.745 -7.064 18.292 1.00 97.56 280 LEU A O 1
ATOM 2167 N N . ARG A 1 281 ? -7.759 -8.973 18.980 1.00 97.38 281 ARG A N 1
ATOM 2168 C CA . ARG A 1 281 ? -8.972 -9.806 18.953 1.00 97.38 281 ARG A CA 1
ATOM 2169 C C . ARG A 1 281 ? -9.908 -9.555 20.129 1.00 97.38 281 ARG A C 1
ATOM 2171 O O . ARG A 1 281 ? -11.119 -9.573 19.936 1.00 97.38 281 ARG A O 1
ATOM 2178 N N . ASN A 1 282 ? -9.361 -9.358 21.325 1.00 97.25 282 ASN A N 1
ATOM 2179 C CA . ASN A 1 282 ? -10.148 -9.329 22.557 1.00 97.25 282 ASN A CA 1
ATOM 2180 C C . ASN A 1 282 ? -10.624 -7.916 22.911 1.00 97.25 282 ASN A C 1
ATOM 2182 O O . ASN A 1 282 ? -11.677 -7.783 23.530 1.00 97.25 282 ASN A O 1
ATOM 2186 N N . ASP A 1 283 ? -9.882 -6.879 22.503 1.00 97.75 283 ASP A N 1
ATOM 2187 C CA . ASP A 1 283 ? -10.101 -5.517 23.002 1.00 97.75 283 ASP A CA 1
ATOM 2188 C C . ASP A 1 283 ? -10.316 -4.504 21.863 1.00 97.75 283 ASP A C 1
ATOM 2190 O O . ASP A 1 283 ? -11.381 -3.888 21.762 1.00 97.75 283 ASP A O 1
ATOM 2194 N N . LEU A 1 284 ? -9.342 -4.352 20.958 1.00 98.19 284 LEU A N 1
ATOM 2195 C CA . LEU A 1 284 ? -9.357 -3.291 19.946 1.00 98.19 284 LEU A CA 1
ATOM 2196 C C . LEU A 1 284 ? -10.426 -3.503 18.865 1.00 98.19 284 LEU A C 1
ATOM 2198 O O . LEU A 1 284 ? -11.180 -2.573 18.574 1.00 98.19 284 LEU A O 1
ATOM 2202 N N . MET A 1 285 ? -10.493 -4.687 18.241 1.00 98.00 285 MET A N 1
ATOM 2203 C CA . MET A 1 285 ? -11.497 -4.962 17.202 1.00 98.00 285 MET A CA 1
ATOM 2204 C C . MET A 1 285 ? -12.930 -4.891 17.745 1.00 98.00 285 MET A C 1
ATOM 2206 O O . MET A 1 285 ? -13.731 -4.169 17.147 1.00 98.00 285 MET A O 1
ATOM 2210 N N . PRO A 1 286 ? -13.271 -5.539 18.882 1.00 98.31 286 PRO A N 1
ATOM 2211 C CA . PRO A 1 286 ? -14.602 -5.416 19.471 1.00 98.31 286 PRO A CA 1
ATOM 2212 C C . PRO A 1 286 ? -15.012 -3.977 19.764 1.00 98.31 286 PRO A C 1
ATOM 2214 O O . PRO A 1 286 ? -16.152 -3.605 19.488 1.00 98.31 286 PRO A O 1
ATOM 2217 N N . LEU A 1 287 ? -14.106 -3.139 20.276 1.00 98.19 287 LEU A N 1
ATOM 2218 C CA . LEU A 1 287 ? -14.440 -1.742 20.531 1.00 98.19 287 LEU A CA 1
ATOM 2219 C C . LEU A 1 287 ? -14.593 -0.934 19.237 1.00 98.19 287 LEU A C 1
ATOM 2221 O O . LEU A 1 287 ? -15.575 -0.210 19.084 1.00 98.19 287 LEU A O 1
ATOM 2225 N N . ALA A 1 288 ? -13.628 -1.024 18.319 1.00 98.25 288 ALA A N 1
ATOM 2226 C CA . ALA A 1 288 ? -13.649 -0.229 17.096 1.00 98.25 288 ALA A CA 1
ATOM 2227 C C . ALA A 1 288 ? -14.886 -0.557 16.247 1.00 98.25 288 ALA A C 1
ATOM 2229 O O . ALA A 1 288 ? -15.611 0.342 15.834 1.00 98.25 288 ALA A O 1
ATOM 2230 N N . GLU A 1 289 ? -15.178 -1.838 16.039 1.00 98.31 289 GLU A N 1
ATOM 2231 C CA . GLU A 1 289 ? -16.268 -2.261 15.152 1.00 98.31 289 GLU A CA 1
ATOM 2232 C C . GLU A 1 289 ? -17.649 -2.253 15.817 1.00 98.31 289 GLU A C 1
ATOM 2234 O O . GLU A 1 289 ? -18.658 -2.343 15.125 1.00 98.31 289 GLU A O 1
ATOM 2239 N N . SER A 1 290 ? -17.723 -2.095 17.144 1.00 97.44 290 SER A N 1
ATOM 2240 C CA . SER A 1 290 ? -18.994 -1.788 17.818 1.00 97.44 290 SER A CA 1
ATOM 2241 C C . SER A 1 290 ? -19.310 -0.296 17.810 1.00 97.44 290 SER A C 1
ATOM 2243 O O . SER A 1 290 ? -20.480 0.084 17.881 1.00 97.44 290 SER A O 1
ATOM 2245 N N . ARG A 1 291 ? -18.280 0.554 17.727 1.00 97.81 291 ARG A N 1
ATOM 2246 C CA . ARG A 1 291 ? -18.423 2.011 17.672 1.00 97.81 291 ARG A CA 1
ATOM 2247 C C . ARG A 1 291 ? -18.639 2.534 16.255 1.00 97.81 291 ARG A C 1
ATOM 2249 O O . ARG A 1 291 ? -19.362 3.513 16.092 1.00 97.81 291 ARG A O 1
ATOM 2256 N N . TYR A 1 292 ? -18.022 1.913 15.253 1.00 98.25 292 TYR A N 1
ATOM 2257 C CA . TYR A 1 292 ? -18.136 2.331 13.858 1.00 98.25 292 TYR A CA 1
ATOM 2258 C C . TYR A 1 292 ? -18.789 1.251 12.999 1.00 98.25 292 TYR A C 1
ATOM 2260 O O . TYR A 1 292 ? -18.596 0.059 13.214 1.00 98.25 292 TYR A O 1
ATOM 2268 N N . SER A 1 293 ? -19.553 1.677 11.996 1.00 97.81 293 SER A N 1
ATOM 2269 C CA . SER A 1 293 ? -20.345 0.796 11.147 1.00 97.81 293 SER A CA 1
ATOM 2270 C C . SER A 1 293 ? -19.458 0.082 10.129 1.00 97.81 293 SER A C 1
ATOM 2272 O O . SER A 1 293 ? -19.046 0.645 9.112 1.00 97.81 293 SER A O 1
ATOM 2274 N N . THR A 1 294 ? -19.136 -1.179 10.407 1.00 98.25 294 THR A N 1
ATOM 2275 C CA . THR A 1 294 ? -18.379 -2.043 9.494 1.00 98.25 294 THR A CA 1
ATOM 2276 C C . THR A 1 294 ? -19.285 -3.108 8.870 1.00 98.25 294 THR A C 1
ATOM 2278 O O . THR A 1 294 ? -20.512 -3.106 9.018 1.00 98.25 294 THR A O 1
ATOM 2281 N N . TYR A 1 295 ? -18.692 -4.034 8.118 1.00 98.12 295 TYR A N 1
ATOM 2282 C CA . TYR A 1 295 ? -19.396 -5.217 7.623 1.00 98.12 295 TYR A CA 1
ATOM 2283 C C . TYR A 1 295 ? -19.628 -6.290 8.701 1.00 98.12 295 TYR A C 1
ATOM 2285 O O . TYR A 1 295 ? -20.412 -7.212 8.460 1.00 98.12 295 TYR A O 1
ATOM 2293 N N . ALA A 1 296 ? -19.001 -6.185 9.878 1.00 97.44 296 ALA A N 1
ATOM 2294 C CA . ALA A 1 296 ? -19.247 -7.100 10.989 1.00 97.44 296 ALA A CA 1
ATOM 2295 C C . ALA A 1 296 ? -20.657 -6.876 11.557 1.00 97.44 296 ALA A C 1
ATOM 2297 O O . ALA A 1 296 ? -20.996 -5.792 12.023 1.00 97.44 296 ALA A O 1
ATOM 2298 N N . LYS A 1 297 ? -21.515 -7.904 11.503 1.00 95.25 297 LYS A N 1
ATOM 2299 C CA . LYS A 1 297 ? -22.890 -7.828 12.040 1.00 95.25 297 LYS A CA 1
ATOM 2300 C C . LYS A 1 297 ? -22.956 -8.030 13.553 1.00 95.25 297 LYS A C 1
ATOM 2302 O O . LYS A 1 297 ? -23.914 -7.593 14.184 1.00 95.25 297 LYS A O 1
ATOM 2307 N N . SER A 1 298 ? -21.933 -8.660 14.114 1.00 96.81 298 SER A N 1
ATOM 2308 C CA . SER A 1 298 ? -21.683 -8.806 15.544 1.00 96.81 298 SER A CA 1
ATOM 2309 C C . SER A 1 298 ? -20.187 -8.621 15.807 1.00 96.81 298 SER A C 1
ATOM 2311 O O . SER A 1 298 ? -19.355 -8.886 14.941 1.00 96.81 298 SER A O 1
ATOM 2313 N N . CYS A 1 299 ? -19.846 -8.138 17.000 1.00 96.25 299 CYS A N 1
ATOM 2314 C CA . CYS A 1 299 ? -18.463 -7.929 17.443 1.00 96.25 299 CYS A CA 1
ATOM 2315 C C . CYS A 1 299 ? -17.964 -9.130 18.257 1.00 96.25 299 CYS A C 1
ATOM 2317 O O . CYS A 1 299 ? -17.489 -8.986 19.381 1.00 96.25 299 CYS A O 1
ATOM 2319 N N . ASP A 1 300 ? -18.159 -10.320 17.697 1.00 96.19 300 ASP A N 1
ATOM 2320 C CA . ASP A 1 300 ? -17.745 -11.608 18.243 1.00 96.19 300 ASP A CA 1
ATOM 2321 C C . ASP A 1 300 ? -17.065 -12.449 17.155 1.00 96.19 300 ASP A C 1
ATOM 2323 O O . ASP A 1 300 ? -17.000 -12.062 15.985 1.00 96.19 300 ASP A O 1
ATOM 2327 N N . ASP A 1 301 ? -16.555 -13.618 17.540 1.00 96.31 301 ASP A N 1
ATOM 2328 C CA . ASP A 1 301 ? -15.799 -14.495 16.647 1.00 96.31 301 ASP A CA 1
ATOM 2329 C C . ASP A 1 301 ? -16.556 -14.836 15.356 1.00 96.31 301 ASP A C 1
ATOM 2331 O O . ASP A 1 301 ? -15.957 -14.897 14.276 1.00 96.31 301 ASP A O 1
ATOM 2335 N N . GLN A 1 302 ? -17.877 -15.023 15.441 1.00 96.88 302 GLN A N 1
ATOM 2336 C CA . GLN A 1 302 ? -18.702 -15.322 14.275 1.00 96.88 302 GLN A CA 1
ATOM 2337 C C . GLN A 1 302 ? -18.799 -14.109 13.348 1.00 96.88 302 GLN A C 1
ATOM 2339 O O . GLN A 1 302 ? -18.510 -14.231 12.155 1.00 96.88 302 GLN A O 1
ATOM 2344 N N . GLY A 1 3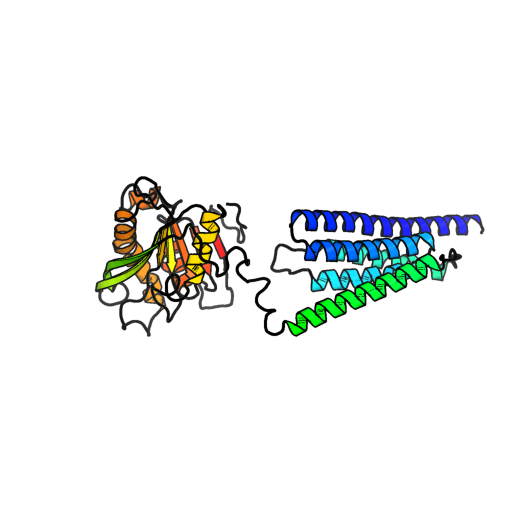03 ? -19.153 -12.939 13.883 1.00 97.69 303 GLY A N 1
ATOM 2345 C CA . GLY A 1 303 ? -19.296 -11.723 13.088 1.00 97.69 303 GLY A CA 1
ATOM 2346 C C . GLY A 1 303 ? -17.985 -11.281 12.439 1.00 97.69 303 GLY A C 1
ATOM 2347 O O . GLY A 1 303 ? -17.982 -10.865 11.275 1.00 97.69 303 GLY A O 1
ATOM 2348 N N . PHE A 1 304 ? -16.852 -11.443 13.129 1.00 98.00 304 PHE A N 1
ATOM 2349 C CA . PHE A 1 304 ? -15.533 -11.163 12.558 1.00 98.00 304 PHE A CA 1
ATOM 2350 C C . PHE A 1 304 ? -15.137 -12.154 11.466 1.00 98.00 304 PHE A C 1
ATOM 2352 O O . PHE A 1 304 ? -14.621 -11.727 10.430 1.00 98.00 304 PHE A O 1
ATOM 2359 N N . THR A 1 305 ? -15.428 -13.445 11.652 1.00 96.69 305 THR A N 1
ATOM 2360 C CA . THR A 1 305 ? -15.146 -14.486 10.651 1.00 96.69 305 THR A CA 1
ATOM 2361 C C . THR A 1 305 ? -15.981 -14.297 9.386 1.00 96.69 305 THR A C 1
ATOM 2363 O O . THR A 1 305 ? -15.451 -14.359 8.277 1.00 96.69 305 THR A O 1
ATOM 2366 N N . GLU A 1 306 ? -17.280 -14.021 9.524 1.00 96.81 306 GLU A N 1
ATOM 2367 C CA . GLU A 1 306 ? -18.184 -13.805 8.384 1.00 96.81 306 GLU A CA 1
ATOM 2368 C C . GLU A 1 306 ? -17.837 -12.534 7.594 1.00 96.81 306 GLU A C 1
ATOM 2370 O O . GLU A 1 306 ? -18.025 -12.485 6.378 1.00 96.81 306 GLU A O 1
ATOM 2375 N N . SER A 1 307 ? -17.285 -11.519 8.266 1.00 97.62 307 SER A N 1
ATOM 2376 C CA . SER A 1 307 ? -16.893 -10.239 7.661 1.00 97.62 307 SER A CA 1
ATOM 2377 C C . SER A 1 307 ? -15.411 -10.146 7.281 1.00 97.62 307 SER A C 1
ATOM 2379 O O . SER A 1 307 ? -14.961 -9.077 6.868 1.00 97.62 307 SER A O 1
ATOM 2381 N N . ARG A 1 308 ? -14.632 -11.236 7.376 1.00 96.69 308 ARG A N 1
ATOM 2382 C CA . ARG A 1 308 ? -13.167 -11.222 7.164 1.00 96.69 308 ARG A CA 1
ATOM 2383 C C . ARG A 1 308 ? -12.714 -10.649 5.819 1.00 96.69 308 ARG A C 1
ATOM 2385 O O . ARG A 1 308 ? -11.598 -10.142 5.695 1.00 96.69 308 ARG A O 1
ATOM 2392 N N . ASP A 1 309 ? -13.573 -10.725 4.805 1.00 96.12 309 ASP A N 1
ATOM 2393 C CA . ASP A 1 309 ? -13.320 -10.218 3.453 1.00 96.12 309 ASP A CA 1
ATOM 2394 C C . ASP A 1 309 ? -13.374 -8.680 3.351 1.00 96.12 309 ASP A C 1
ATOM 2396 O O . ASP A 1 309 ? -12.931 -8.115 2.352 1.00 96.12 309 ASP A O 1
ATOM 2400 N N . HIS A 1 310 ? -13.815 -8.006 4.417 1.00 97.25 310 HIS A N 1
ATOM 2401 C CA . HIS A 1 310 ? -13.923 -6.548 4.543 1.00 97.25 310 HIS A CA 1
ATOM 2402 C C . HIS A 1 310 ? -12.903 -5.941 5.517 1.00 97.25 310 HIS A C 1
ATOM 2404 O O . HIS A 1 310 ? -13.011 -4.771 5.897 1.00 97.25 310 HIS A O 1
ATOM 2410 N N . ARG A 1 311 ? -11.912 -6.738 5.933 1.00 97.75 311 ARG A N 1
ATOM 2411 C CA . ARG A 1 311 ? -10.925 -6.358 6.940 1.00 97.75 311 ARG A CA 1
ATOM 2412 C C . ARG A 1 311 ? -9.503 -6.556 6.440 1.00 97.75 311 ARG A C 1
ATOM 2414 O O . ARG A 1 311 ? -9.126 -7.642 5.985 1.00 97.75 311 ARG A O 1
ATOM 2421 N N . ALA A 1 312 ? -8.714 -5.496 6.562 1.00 97.75 312 ALA A N 1
ATOM 2422 C CA . ALA A 1 312 ? -7.311 -5.471 6.195 1.00 97.75 312 ALA A CA 1
ATOM 2423 C C . ALA A 1 312 ? -6.420 -5.174 7.402 1.00 97.75 312 ALA A C 1
ATOM 2425 O O . ALA A 1 312 ? -6.790 -4.402 8.286 1.00 97.75 312 ALA A O 1
ATOM 2426 N N . PHE A 1 313 ? -5.222 -5.752 7.405 1.00 98.25 313 PHE A N 1
ATOM 2427 C CA . PHE A 1 313 ? -4.154 -5.369 8.322 1.00 98.25 313 PHE A CA 1
ATOM 2428 C C . PHE A 1 313 ? -2.895 -5.043 7.528 1.00 98.25 313 PHE A C 1
ATOM 2430 O O . PHE A 1 313 ? -2.420 -5.864 6.742 1.00 98.25 313 PHE A O 1
ATOM 2437 N N . ALA A 1 314 ? -2.311 -3.873 7.747 1.00 96.88 314 ALA A N 1
ATOM 2438 C CA . ALA A 1 314 ? -1.037 -3.507 7.147 1.00 96.88 314 ALA A CA 1
ATOM 2439 C C . ALA A 1 314 ? -0.101 -2.848 8.160 1.00 96.88 314 ALA A C 1
ATOM 2441 O O . ALA A 1 314 ? -0.528 -2.395 9.219 1.00 96.88 314 ALA A O 1
ATOM 2442 N N . GLY A 1 315 ? 1.187 -2.765 7.836 1.00 94.38 315 GLY A N 1
ATOM 2443 C CA . GLY A 1 315 ? 2.112 -1.985 8.647 1.00 94.38 315 GLY A CA 1
ATOM 2444 C C . GLY A 1 315 ? 3.483 -1.773 8.024 1.00 94.38 315 GLY A C 1
ATOM 2445 O O . GLY A 1 315 ? 3.857 -2.444 7.059 1.00 94.38 315 GLY A O 1
ATOM 2446 N N . LEU A 1 316 ? 4.224 -0.822 8.597 1.00 89.12 316 LEU A N 1
ATOM 2447 C CA . LEU A 1 316 ? 5.580 -0.441 8.192 1.00 89.12 316 LEU A CA 1
ATOM 2448 C C . LEU A 1 316 ? 6.632 -1.029 9.133 1.00 89.12 316 LEU A C 1
ATOM 2450 O O . LEU A 1 316 ? 6.525 -0.885 10.346 1.00 89.12 316 LEU A O 1
ATOM 2454 N N . SER A 1 317 ? 7.701 -1.613 8.583 1.00 89.00 317 SER A N 1
ATOM 2455 C CA . SER A 1 317 ? 8.849 -2.118 9.346 1.00 89.00 317 SER A CA 1
ATOM 2456 C C . SER A 1 317 ? 8.399 -3.111 10.425 1.00 89.00 317 SER A C 1
ATOM 2458 O O . SER A 1 317 ? 7.851 -4.165 10.098 1.00 89.00 317 SER A O 1
ATOM 2460 N N . ARG A 1 318 ? 8.551 -2.779 11.711 1.00 88.44 318 ARG A N 1
ATOM 2461 C CA . ARG A 1 318 ? 8.034 -3.585 12.822 1.00 88.44 318 ARG A CA 1
ATOM 2462 C C . ARG A 1 318 ? 6.513 -3.749 12.774 1.00 88.44 318 ARG A C 1
ATOM 2464 O O . ARG A 1 318 ? 6.034 -4.820 13.110 1.00 88.44 318 ARG A O 1
ATOM 2471 N N . GLY A 1 319 ? 5.767 -2.783 12.247 1.00 93.69 319 GLY A N 1
ATOM 2472 C CA . GLY A 1 319 ? 4.337 -2.930 11.988 1.00 93.69 319 GLY A CA 1
ATOM 2473 C C . GLY A 1 319 ? 4.012 -3.975 10.920 1.00 93.69 319 GLY A C 1
ATOM 2474 O O . GLY A 1 319 ? 2.996 -4.658 11.029 1.00 93.69 319 GLY A O 1
ATOM 2475 N N . ALA A 1 320 ? 4.888 -4.176 9.926 1.00 91.25 320 ALA A N 1
ATOM 2476 C CA . ALA A 1 320 ? 4.754 -5.295 8.989 1.00 91.25 320 ALA A CA 1
ATOM 2477 C C . ALA A 1 320 ? 5.002 -6.636 9.699 1.00 91.25 320 ALA A C 1
ATOM 2479 O O . ALA A 1 320 ? 4.313 -7.617 9.431 1.00 91.25 320 ALA A O 1
ATOM 2480 N N . VAL A 1 321 ? 5.950 -6.680 10.642 1.00 89.50 321 VAL A N 1
ATOM 2481 C CA . VAL A 1 321 ? 6.163 -7.853 11.508 1.00 89.50 321 VAL A CA 1
ATOM 2482 C C . VAL A 1 321 ? 4.932 -8.121 12.373 1.00 89.50 321 VAL A C 1
ATOM 2484 O O . VAL A 1 321 ? 4.481 -9.262 12.434 1.00 89.50 321 VAL A O 1
ATOM 2487 N N . THR A 1 322 ? 4.322 -7.088 12.961 1.00 94.38 322 THR A N 1
ATOM 2488 C CA . THR A 1 322 ? 3.062 -7.213 13.710 1.00 94.38 322 THR A CA 1
ATOM 2489 C C . THR A 1 322 ? 1.931 -7.735 12.837 1.00 94.38 322 THR A C 1
ATOM 2491 O O . THR A 1 322 ? 1.198 -8.620 13.268 1.00 94.38 322 THR A O 1
ATOM 2494 N N . MET A 1 323 ? 1.824 -7.271 11.589 1.00 94.75 323 MET A N 1
ATOM 2495 C CA . MET A 1 323 ? 0.886 -7.837 10.618 1.00 94.75 323 MET A CA 1
ATOM 2496 C C . MET A 1 323 ? 1.123 -9.345 10.448 1.00 94.75 323 MET A C 1
ATOM 2498 O O . MET A 1 323 ? 0.182 -10.126 10.581 1.00 94.75 323 MET A O 1
ATOM 2502 N N . TYR A 1 324 ? 2.371 -9.779 10.232 1.00 89.69 324 TYR A N 1
ATOM 2503 C CA . TYR A 1 324 ? 2.690 -11.204 10.106 1.00 89.69 324 TYR A CA 1
ATOM 2504 C C . TYR A 1 324 ? 2.347 -11.995 11.376 1.00 89.69 324 TYR A C 1
ATOM 2506 O O . TYR A 1 324 ? 1.714 -13.046 11.285 1.00 89.69 324 TYR A O 1
ATOM 2514 N N . HIS A 1 325 ? 2.761 -11.519 12.549 1.00 90.69 325 HIS A N 1
ATOM 2515 C CA . HIS A 1 325 ? 2.604 -12.232 13.818 1.00 90.69 325 HIS A CA 1
ATOM 2516 C C . HIS A 1 325 ? 1.147 -12.268 14.293 1.00 90.69 325 HIS A C 1
ATOM 2518 O O . HIS A 1 325 ? 0.621 -13.344 14.579 1.00 90.69 325 HIS A O 1
ATOM 2524 N N . SER A 1 326 ? 0.489 -11.111 14.337 1.00 93.81 326 SER A N 1
ATOM 2525 C CA . SER A 1 326 ? -0.821 -10.945 14.971 1.00 93.81 326 SER A CA 1
ATOM 2526 C C . SER A 1 326 ? -1.999 -11.122 14.022 1.00 93.81 326 SER A C 1
ATOM 2528 O O . SER A 1 326 ? -3.001 -11.732 14.401 1.00 93.81 326 SER A O 1
ATOM 2530 N N . ALA A 1 327 ? -1.884 -10.640 12.783 1.00 93.38 327 ALA A N 1
ATOM 2531 C CA . ALA A 1 327 ? -2.970 -10.729 11.814 1.00 93.38 327 ALA A CA 1
ATOM 2532 C C . ALA A 1 327 ? -2.853 -11.999 10.963 1.00 93.38 327 ALA A C 1
ATOM 2534 O O . ALA A 1 327 ? -3.712 -12.871 11.041 1.00 93.38 327 ALA A O 1
ATOM 2535 N N . LEU A 1 328 ? -1.764 -12.161 10.205 1.00 89.12 328 LEU A N 1
ATOM 2536 C CA . LEU A 1 328 ? -1.620 -13.275 9.264 1.00 89.12 328 LEU A CA 1
ATOM 2537 C C . LEU A 1 328 ? -1.542 -14.635 9.967 1.00 89.12 328 LEU A C 1
ATOM 2539 O O . LEU A 1 328 ? -2.168 -15.593 9.525 1.00 89.12 328 LEU A O 1
ATOM 2543 N N . CYS A 1 329 ? -0.763 -14.740 11.046 1.00 86.38 329 CYS A N 1
ATOM 2544 C CA . CYS A 1 329 ? -0.583 -16.004 11.769 1.00 86.38 329 CYS A CA 1
ATOM 2545 C C . CYS A 1 329 ? -1.533 -16.164 12.953 1.00 86.38 329 CYS A C 1
ATOM 2547 O O . CYS A 1 329 ? -1.831 -17.291 13.340 1.00 86.38 329 CYS A O 1
ATOM 2549 N N . GLY A 1 330 ? -1.958 -15.049 13.549 1.00 87.50 330 GLY A N 1
ATOM 2550 C CA . GLY A 1 330 ? -2.786 -15.038 14.751 1.00 87.50 330 GLY A CA 1
ATOM 2551 C C . GLY A 1 330 ? -4.281 -14.876 14.492 1.00 87.50 330 GLY A C 1
ATOM 2552 O O . GLY A 1 330 ? -5.058 -15.210 15.381 1.00 87.50 330 GLY A O 1
ATOM 2553 N N . SER A 1 331 ? -4.677 -14.372 13.315 1.00 94.38 331 SER A N 1
ATOM 2554 C CA . SER A 1 331 ? -6.059 -13.949 13.042 1.00 94.38 331 SER A CA 1
ATOM 2555 C C . SER A 1 331 ? -6.495 -14.131 11.579 1.00 94.38 331 SER A C 1
ATOM 2557 O O . SER A 1 331 ? -7.256 -13.328 11.043 1.00 94.38 331 SER A O 1
ATOM 2559 N N . LEU A 1 332 ? -6.015 -15.170 10.887 1.00 92.81 332 LEU A N 1
ATOM 2560 C CA . LEU A 1 332 ? -6.363 -15.418 9.474 1.00 92.81 332 LEU A CA 1
ATOM 2561 C C . LEU A 1 332 ? -7.867 -15.688 9.249 1.00 92.81 332 LEU A C 1
ATOM 2563 O O . LEU A 1 332 ? -8.404 -15.482 8.157 1.00 92.81 332 LEU A O 1
ATOM 2567 N N . ASP A 1 333 ? -8.541 -16.146 10.298 1.00 94.12 333 ASP A N 1
ATOM 2568 C CA . ASP A 1 333 ? -9.990 -16.279 10.395 1.00 94.12 333 ASP A CA 1
ATOM 2569 C C . ASP A 1 333 ? -10.708 -14.923 10.322 1.00 94.12 333 ASP A C 1
ATOM 2571 O O . ASP A 1 333 ? -11.798 -14.862 9.766 1.00 94.12 333 ASP A O 1
ATOM 2575 N N . TYR A 1 334 ? -10.099 -13.830 10.800 1.00 96.88 334 TYR A N 1
ATOM 2576 C CA . TYR A 1 334 ? -10.721 -12.493 10.854 1.00 96.88 334 TYR A CA 1
ATOM 2577 C C . TYR A 1 334 ? -10.255 -11.542 9.748 1.00 96.88 334 TYR A C 1
ATOM 2579 O O . TYR A 1 334 ? -10.878 -10.502 9.533 1.00 96.88 334 TYR A O 1
ATOM 2587 N N . PHE A 1 335 ? -9.173 -11.874 9.040 1.00 96.06 335 PHE A N 1
ATOM 2588 C CA . PHE A 1 335 ? -8.565 -11.022 8.017 1.00 96.06 335 PHE A CA 1
ATOM 2589 C C . PHE A 1 335 ? -8.340 -11.783 6.710 1.00 96.06 335 PHE A C 1
ATOM 2591 O O . PHE A 1 335 ? -7.997 -12.966 6.693 1.00 96.06 335 PHE A O 1
ATOM 2598 N N . SER A 1 336 ? -8.476 -11.076 5.593 1.00 92.38 336 SER A N 1
ATOM 2599 C CA . SER A 1 336 ? -8.211 -11.616 4.249 1.00 92.38 336 SER A CA 1
ATOM 2600 C C . SER A 1 336 ? -7.244 -10.760 3.426 1.00 92.38 336 SER A C 1
ATOM 2602 O O . SER A 1 336 ? -6.709 -11.245 2.423 1.00 92.38 336 SER A O 1
ATOM 2604 N N . TRP A 1 337 ? -6.981 -9.525 3.868 1.00 92.75 337 TRP A N 1
ATOM 2605 C CA . TRP A 1 337 ? -6.123 -8.557 3.191 1.00 92.75 337 TRP A CA 1
ATOM 2606 C C . TRP A 1 337 ? -4.954 -8.150 4.086 1.00 92.75 337 TRP A C 1
ATOM 2608 O O . TRP A 1 337 ? -5.146 -7.729 5.228 1.00 92.75 337 TRP A O 1
ATOM 2618 N N . PHE A 1 338 ? -3.738 -8.245 3.553 1.00 91.88 338 PHE A N 1
ATOM 2619 C CA . PHE A 1 338 ? -2.514 -8.046 4.324 1.00 91.88 338 PHE A CA 1
ATOM 2620 C C . PHE A 1 338 ? -1.539 -7.142 3.587 1.00 91.88 338 PHE A C 1
ATOM 2622 O O . PHE A 1 338 ? -1.304 -7.367 2.404 1.00 91.88 338 PHE A O 1
ATOM 2629 N N . GLY A 1 339 ? -0.945 -6.159 4.268 1.00 88.12 339 GLY A N 1
ATOM 2630 C CA . GLY A 1 339 ? 0.063 -5.255 3.704 1.00 88.12 339 GLY A CA 1
ATOM 2631 C C . GLY A 1 339 ? 1.371 -5.233 4.492 1.00 88.12 339 GLY A C 1
ATOM 2632 O O . GLY A 1 339 ? 1.397 -4.826 5.650 1.00 88.12 339 GLY A O 1
ATOM 2633 N N . ALA A 1 340 ? 2.476 -5.631 3.860 1.00 88.12 340 ALA A N 1
ATOM 2634 C CA . ALA A 1 340 ? 3.811 -5.566 4.451 1.00 88.12 340 ALA A CA 1
ATOM 2635 C C . ALA A 1 340 ? 4.650 -4.477 3.773 1.00 88.12 340 ALA A C 1
ATOM 2637 O O . ALA A 1 340 ? 5.088 -4.646 2.629 1.00 88.12 340 ALA A O 1
ATOM 2638 N N . PHE A 1 341 ? 4.906 -3.372 4.476 1.00 84.81 341 PHE A N 1
ATOM 2639 C CA . PHE A 1 341 ? 5.762 -2.292 3.985 1.00 84.81 341 PHE A CA 1
ATOM 2640 C C . PHE A 1 341 ? 7.132 -2.374 4.662 1.00 84.81 341 PHE A C 1
ATOM 2642 O O . PHE A 1 341 ? 7.253 -2.149 5.862 1.00 84.81 341 PHE A O 1
ATOM 2649 N N . SER A 1 342 ? 8.179 -2.705 3.904 1.00 78.56 342 SER A N 1
ATOM 2650 C CA . SER A 1 342 ? 9.575 -2.702 4.380 1.00 78.56 342 SER A CA 1
ATOM 2651 C C . SER A 1 342 ? 9.826 -3.492 5.678 1.00 78.56 342 SER A C 1
ATOM 2653 O O . SER A 1 342 ? 10.615 -3.070 6.519 1.00 78.56 342 SER A O 1
ATOM 2655 N N . GLY A 1 343 ? 9.166 -4.642 5.843 1.00 71.69 343 GLY A N 1
ATOM 2656 C CA . GLY A 1 343 ? 9.423 -5.589 6.930 1.00 71.69 343 GLY A CA 1
ATOM 2657 C C . GLY A 1 343 ? 9.078 -7.020 6.516 1.00 71.69 343 GLY A C 1
ATOM 2658 O O . GLY A 1 343 ? 8.280 -7.236 5.604 1.00 71.69 343 GLY A O 1
ATOM 2659 N N . SER A 1 344 ? 9.711 -8.001 7.155 1.00 66.25 344 SER A N 1
ATOM 2660 C CA . SER A 1 344 ? 9.548 -9.428 6.862 1.00 66.25 344 SER A CA 1
ATOM 2661 C C . SER A 1 344 ? 9.383 -10.226 8.153 1.00 66.25 344 SER A C 1
ATOM 2663 O O . SER A 1 344 ? 9.797 -9.796 9.225 1.00 66.25 344 SER A O 1
ATOM 2665 N N . ARG A 1 345 ? 8.794 -11.422 8.052 1.00 62.72 345 ARG A N 1
ATOM 2666 C CA . ARG A 1 345 ? 8.658 -12.343 9.192 1.00 62.72 345 ARG A CA 1
ATOM 2667 C C . ARG A 1 345 ? 10.013 -12.830 9.734 1.00 62.72 345 ARG A C 1
ATOM 2669 O O . ARG A 1 345 ? 10.114 -13.198 10.897 1.00 62.72 345 ARG A O 1
ATOM 2676 N N . LEU A 1 346 ? 11.038 -12.884 8.884 1.00 50.91 346 LEU A N 1
ATOM 2677 C CA . LEU A 1 346 ? 12.359 -13.412 9.214 1.00 50.91 346 LEU A CA 1
ATOM 2678 C C . LEU A 1 346 ? 13.337 -12.250 9.405 1.00 50.91 346 LEU A C 1
ATOM 2680 O O . LEU A 1 346 ? 13.909 -11.755 8.438 1.00 50.91 346 LEU A O 1
ATOM 2684 N N . PHE A 1 347 ? 13.604 -11.860 10.652 1.00 45.81 347 PHE A N 1
ATOM 2685 C CA . PHE A 1 347 ? 14.808 -11.074 10.953 1.00 45.81 347 PHE A CA 1
ATOM 2686 C C . PHE A 1 347 ? 16.100 -11.922 10.869 1.00 45.81 347 PHE A C 1
ATOM 2688 O O . PHE A 1 347 ? 17.199 -11.389 11.006 1.00 45.81 347 PHE A O 1
ATOM 2695 N N . SER A 1 348 ? 16.000 -13.227 10.573 1.00 39.03 348 SER A N 1
ATOM 2696 C CA . SER A 1 348 ? 17.127 -14.132 10.312 1.00 39.03 348 SER A CA 1
ATOM 2697 C C . SER A 1 348 ? 17.236 -14.532 8.830 1.00 39.03 348 SER A C 1
ATOM 2699 O O . SER A 1 348 ? 16.991 -15.674 8.452 1.00 39.03 348 SER A O 1
ATOM 2701 N N . GLY A 1 349 ? 17.668 -13.595 7.982 1.00 33.22 349 GLY A N 1
ATOM 2702 C CA . GLY A 1 349 ? 18.203 -13.903 6.647 1.00 33.22 349 GLY A CA 1
ATOM 2703 C C . GLY A 1 349 ? 17.475 -13.240 5.476 1.00 33.22 349 GLY A C 1
ATOM 2704 O O . GLY A 1 349 ? 16.358 -13.609 5.150 1.00 33.22 349 GLY A O 1
ATOM 2705 N N . ASN A 1 350 ? 18.172 -12.277 4.864 1.00 34.81 350 ASN A N 1
ATOM 2706 C CA . ASN A 1 350 ? 18.171 -11.740 3.489 1.00 34.81 350 ASN A CA 1
ATOM 2707 C C . ASN A 1 350 ? 16.948 -11.696 2.545 1.00 34.81 350 ASN A C 1
ATOM 2709 O O . ASN A 1 350 ? 17.110 -11.115 1.475 1.00 34.81 350 ASN A O 1
ATOM 2713 N N . ASP A 1 351 ? 15.754 -12.163 2.897 1.00 38.38 351 ASP A N 1
ATOM 2714 C CA . ASP A 1 351 ? 14.603 -12.127 1.986 1.00 38.38 351 ASP A CA 1
ATOM 2715 C C . ASP A 1 351 ? 13.515 -11.168 2.502 1.00 38.38 351 ASP A C 1
ATOM 2717 O O . ASP A 1 351 ? 12.599 -11.524 3.247 1.00 38.38 351 ASP A O 1
ATOM 2721 N N . THR A 1 352 ? 13.620 -9.898 2.101 1.00 37.56 352 THR A N 1
ATOM 2722 C CA . THR A 1 352 ? 12.543 -8.904 2.226 1.00 37.56 352 THR A CA 1
ATOM 2723 C C . THR A 1 352 ? 11.456 -9.178 1.189 1.00 37.56 352 THR A C 1
ATOM 2725 O O . THR A 1 352 ? 11.659 -8.936 0.002 1.00 37.56 352 THR A O 1
ATOM 2728 N N . VAL A 1 353 ? 10.279 -9.626 1.634 1.00 39.38 353 VAL A N 1
ATOM 2729 C CA . VAL A 1 353 ? 9.058 -9.658 0.813 1.00 39.38 353 VAL A CA 1
ATOM 2730 C C . VAL A 1 353 ? 8.184 -8.471 1.222 1.00 39.38 353 VAL A C 1
ATOM 2732 O O . VAL A 1 353 ? 7.558 -8.496 2.280 1.00 39.38 353 VAL A O 1
ATOM 2735 N N . GLY A 1 354 ? 8.182 -7.416 0.404 1.00 38.16 354 GLY A N 1
ATOM 2736 C CA . GLY A 1 354 ? 7.267 -6.278 0.527 1.00 38.16 354 GLY A CA 1
ATOM 2737 C C . GLY A 1 354 ? 6.089 -6.413 -0.441 1.00 38.16 354 GLY A C 1
ATOM 2738 O O . GLY A 1 354 ? 6.277 -6.837 -1.580 1.00 38.16 354 GLY A O 1
ATOM 2739 N N . GLY A 1 355 ? 4.880 -6.059 -0.000 1.00 43.03 355 GLY A N 1
ATOM 2740 C CA . GLY A 1 355 ? 3.679 -6.074 -0.842 1.00 43.03 355 GLY A CA 1
ATOM 2741 C C . GLY A 1 355 ? 2.371 -6.204 -0.059 1.00 43.03 355 GLY A C 1
ATOM 2742 O O . GLY A 1 355 ? 2.364 -6.647 1.089 1.00 43.03 355 GLY A O 1
ATOM 2743 N N . VAL A 1 356 ? 1.261 -5.815 -0.697 1.00 41.47 356 VAL A N 1
ATOM 2744 C CA . VAL A 1 356 ? -0.103 -6.121 -0.236 1.00 41.47 356 VAL A CA 1
ATOM 2745 C C . VAL A 1 356 ? -0.596 -7.349 -0.991 1.00 41.47 356 VAL A C 1
ATOM 2747 O O . VAL A 1 356 ? -0.461 -7.399 -2.213 1.00 41.47 356 VAL A O 1
ATOM 2750 N N . PHE A 1 357 ? -1.135 -8.344 -0.293 1.00 44.84 357 PHE A N 1
ATOM 2751 C CA . PHE A 1 357 ? -1.593 -9.594 -0.898 1.00 44.84 357 PHE A CA 1
ATOM 2752 C C . PHE A 1 357 ? -2.908 -10.079 -0.274 1.00 44.84 357 PHE A C 1
ATOM 2754 O O . PHE A 1 357 ? -3.147 -9.925 0.924 1.00 44.84 357 PHE A O 1
ATOM 2761 N N . ARG A 1 358 ? -3.756 -10.690 -1.112 1.00 40.88 358 ARG A N 1
ATOM 2762 C CA . ARG A 1 358 ? -4.937 -11.460 -0.698 1.00 40.88 358 ARG A CA 1
ATOM 2763 C C . ARG A 1 358 ? -4.583 -12.941 -0.764 1.00 40.88 358 ARG A C 1
ATOM 2765 O O . ARG A 1 358 ? -4.129 -13.415 -1.805 1.00 40.88 358 ARG A O 1
ATOM 2772 N N . LEU A 1 359 ? -4.796 -13.675 0.323 1.00 42.78 359 LEU A N 1
ATOM 2773 C CA . LEU A 1 359 ? -4.640 -15.129 0.322 1.00 42.78 359 LEU A CA 1
ATOM 2774 C C . LEU A 1 359 ? -5.895 -15.772 -0.279 1.00 42.78 359 LEU A C 1
ATOM 2776 O O . LEU A 1 359 ? -6.901 -15.949 0.403 1.00 42.78 359 LEU A O 1
ATOM 2780 N N . SER A 1 360 ? -5.837 -16.109 -1.564 1.00 34.09 360 SER A N 1
ATOM 2781 C CA . SER A 1 360 ? -6.660 -17.174 -2.142 1.00 34.09 360 SER A CA 1
ATOM 2782 C C . SER A 1 360 ? -5.761 -18.400 -2.311 1.00 34.09 360 SER A C 1
ATOM 2784 O O . SER A 1 360 ? -4.791 -18.326 -3.065 1.00 34.09 360 SER A O 1
ATOM 2786 N N . ASP A 1 361 ? -6.021 -19.490 -1.590 1.00 30.05 361 ASP A N 1
ATOM 2787 C CA . ASP A 1 361 ? -5.193 -20.706 -1.654 1.00 30.05 361 ASP A CA 1
ATOM 2788 C C . ASP A 1 361 ? -5.058 -21.264 -3.092 1.00 30.05 361 ASP A C 1
ATOM 2790 O O . ASP A 1 361 ? -6.042 -21.222 -3.837 1.00 30.05 361 ASP A O 1
ATOM 2794 N N . PRO A 1 362 ? -3.925 -21.889 -3.498 1.00 36.91 362 PRO A N 1
ATOM 2795 C CA . PRO A 1 362 ? -2.604 -21.960 -2.871 1.00 36.91 362 PRO A CA 1
ATOM 2796 C C . PRO A 1 362 ? -1.605 -20.980 -3.523 1.00 36.91 362 PRO A C 1
ATOM 2798 O O . PRO A 1 362 ? -1.656 -20.744 -4.727 1.00 36.91 362 PRO A O 1
ATOM 2801 N N . LEU A 1 363 ? -0.673 -20.460 -2.714 1.00 45.34 363 LEU A N 1
ATOM 2802 C CA . LEU A 1 363 ? 0.444 -19.556 -3.052 1.00 45.34 363 LEU A CA 1
ATOM 2803 C C . LEU A 1 363 ? 0.843 -19.493 -4.543 1.00 45.34 363 LEU A C 1
ATOM 2805 O O . LEU A 1 363 ? 1.408 -20.447 -5.087 1.00 45.34 363 LEU A O 1
ATOM 2809 N N . PRO A 1 364 ? 0.746 -18.289 -5.128 1.00 28.89 364 PRO A N 1
ATOM 2810 C CA . PRO A 1 364 ? 1.884 -17.736 -5.847 1.00 28.89 364 PRO A CA 1
ATOM 2811 C C . PRO A 1 364 ? 2.184 -16.306 -5.381 1.00 28.89 364 PRO A C 1
ATOM 2813 O O . PRO A 1 364 ? 1.315 -15.440 -5.300 1.00 28.89 364 PRO A O 1
ATOM 2816 N N . LEU A 1 365 ? 3.464 -16.073 -5.093 1.00 34.78 365 LEU A N 1
ATOM 2817 C CA . LEU A 1 365 ? 4.059 -14.746 -4.971 1.00 34.78 365 LEU A CA 1
ATOM 2818 C C . LEU A 1 365 ? 3.734 -13.906 -6.219 1.00 34.78 365 LEU A C 1
ATOM 2820 O O . LEU A 1 365 ? 3.826 -14.400 -7.342 1.00 34.78 365 LEU A O 1
ATOM 2824 N N . CYS A 1 366 ? 3.422 -12.632 -5.977 1.00 30.45 366 CYS A N 1
ATOM 2825 C CA . CYS A 1 366 ? 3.045 -11.584 -6.931 1.00 30.45 366 CYS A CA 1
ATOM 2826 C C . CYS A 1 366 ? 1.627 -11.680 -7.511 1.00 30.45 366 CYS A C 1
ATOM 2828 O O . CYS A 1 366 ? 1.381 -12.348 -8.512 1.00 30.45 366 CYS A O 1
ATOM 2830 N N . VAL A 1 367 ? 0.725 -10.855 -6.970 1.00 25.92 367 VAL A N 1
ATOM 2831 C CA . VAL A 1 367 ? -0.489 -10.428 -7.675 1.00 25.92 367 VAL A CA 1
ATOM 2832 C C . VAL A 1 367 ? -0.592 -8.905 -7.612 1.00 25.92 367 VAL A C 1
ATOM 2834 O O . VAL A 1 367 ? -0.610 -8.305 -6.542 1.00 25.92 367 VAL A O 1
ATOM 2837 N N . GLN A 1 368 ? -0.605 -8.301 -8.802 1.00 23.95 368 GLN A N 1
ATOM 2838 C CA . GLN A 1 368 ? -0.969 -6.911 -9.062 1.00 23.95 368 GLN A CA 1
ATOM 2839 C C . GLN A 1 368 ? -2.440 -6.658 -8.725 1.00 23.95 368 GLN A C 1
ATOM 2841 O O . GLN A 1 368 ? -3.299 -7.507 -8.958 1.00 23.95 368 GLN A O 1
ATOM 2846 N N . TRP A 1 369 ? -2.727 -5.437 -8.289 1.00 30.16 369 TRP A N 1
ATOM 2847 C CA . TRP A 1 369 ? -4.077 -4.932 -8.098 1.00 30.16 369 TRP A CA 1
ATOM 2848 C C . TRP A 1 369 ? -4.875 -4.844 -9.407 1.00 30.16 369 TRP A C 1
ATOM 2850 O O . TRP A 1 369 ? -4.412 -4.297 -10.410 1.00 30.16 369 TRP A O 1
ATOM 2860 N N . LYS A 1 370 ? -6.121 -5.310 -9.333 1.00 20.91 370 LYS A N 1
ATOM 2861 C CA . LYS A 1 370 ? -7.290 -4.705 -9.974 1.00 20.91 370 LYS A CA 1
ATOM 2862 C C . LYS A 1 370 ? -8.323 -4.550 -8.855 1.00 20.91 370 LYS A C 1
ATOM 2864 O O . LYS A 1 370 ? -8.786 -5.571 -8.348 1.00 20.91 370 LYS A O 1
ATOM 2869 N N . LEU A 1 371 ? -8.563 -3.310 -8.430 1.00 30.23 371 LEU A N 1
ATOM 2870 C CA . LEU A 1 371 ? -9.777 -2.924 -7.709 1.00 30.23 371 LEU A CA 1
ATOM 2871 C C . LEU A 1 371 ? -10.892 -2.730 -8.738 1.00 30.23 371 LEU A C 1
ATOM 2873 O O . LEU A 1 371 ? -10.565 -2.216 -9.838 1.00 30.23 371 LEU A O 1
#

pLDDT: mean 79.44, std 19.56, range [20.91, 98.81]

Organism: NCBI:txid2838668

Radius of gyration: 30.14 Å; chains: 1; bounding box: 59×42×98 Å

Sequence (371 aa):
MQDTRETSARKHDILNGAVMAVILTVGMVDIIRYIILGAAVPLITVCVVEIIFAALSYTAWKTGLSPVFLPVAAAGAVLFFTTTHFETTMFNSGFAVQAAAASVGTIFGTAGQIRRKYALRKPSAAAILAGAMTAVLALGAWYGNTAAARGIENTARRSVWAVPEQYDSRECEQAGTVEELTYQTKAYATDGRDVEKKALVYLPFGYDETQSYNILYLMHGTGDDEEYWLKTHPQNKIMIDQMIARGDIDPLIIVTPTFYVEDDCMDDLDQLTYSFREELRNDLMPLAESRYSTYAKSCDDQGFTESRDHRAFAGLSRGAVTMYHSALCGSLDYFSWFGAFSGSRLFSGNDTVGGVFRLSDPLPLCVQWKL

Secondary structure (DSSP, 8-state):
-HHHHHHHHHHHHHHHHHHHHHHHHHHHHHHHHHHHTT-HHHHHHHHHHHHHHHHHHHHHHHH--GGGGHHHHHHHHHHHHHH--TTSS---HHHHHHHHHHHHHHHHHHHHHHHHTPPPPPPPHHHHHHHHHHHHHHHHHHHHHHHHHHHTTTTTTTTTTS--GGGSSSPPTT--EEEEEEEEEE-TTTT--EEEEEEEEEE-TT--TTS-BEEEEEE--TT--TTIIIIISTHHHHHHHHHHHHTSS--EEEEE--S--TT--SS-HHHHHHHHHHHIIIIIHHHHHHHS-BS-SSSSHHHHHHTGGGEEEEEETHHHHHIIIIIITT-TTT--EEEEES--S-SSSS----EEEE--SS--S------

Foldseek 3Di:
DVVVLVVLVVV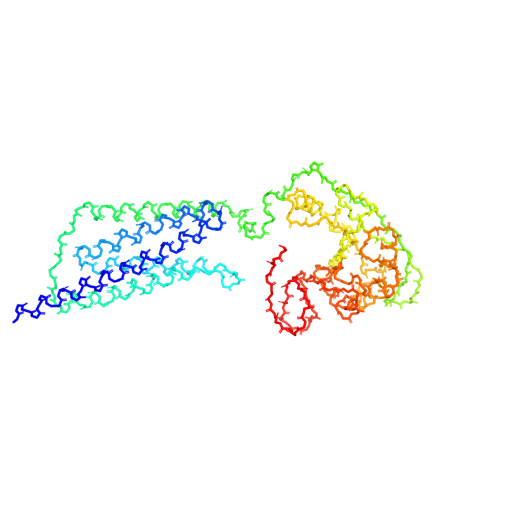LLVLLVVLLVLLLVLLVVVLVVVVVVVDPVVNVLSVLLSVLLNLLSCQCNVFLPLLSLVVLLVVLVVCQVVQADVVDPRRSCSSVSSNVSSVSSNPVSVVSCVVSVDDTRDGDPVSVCVSVVSVVVSVVVVCVVVVVCVVCVVPVVADPPHDPPLLFDDADPQAWDKDKDKWWAFPLLPDRDIAIFIAIKTFGRPADQVDAFFEEEEEEAPPDFNCVQCNVCVSNSSSVNSCCVVVVDPGHMYIRHYLDGPPPDPPDLLSSLQSVLCCCLPMVQLRVCVVGHHQQPHSHLVSLLVRQDRYEYEYAASSLLSQVNRPVVSPVSRHFKYFYHHYDVDPPDDDDDGDIDGDDPDDDPDDDDDD

InterPro domains:
  IPR000801 Esterase-like [PF00756] (198-343)
  IPR029058 Alpha/Beta hydrolase fold [G3DSA:3.40.50.1820] (145-360)
  IPR029058 Alpha/Beta hydrolase fold [SSF53474] (188-348)
  IPR050583 Mycobacterial A85 antigen [PTHR48098] (142-347)